Protein AF-A0A2V5RMH3-F1 (afdb_monomer_lite)

Sequence (201 aa):
MSQHNTVQKDSSSAIAAQTIPQGADPFNQTPDTHLQGAESFSRLKVWNKTGKDNLVRHKSGRYYARVFANGKDVWKSLKTSHYSVAQARLAEFLKEHRQRVSKGGGGKDSSISAKMTFGEAATSHLRDLDDNVKIKPRTRAYYRERLRALEKSWPNLCRIEIRKITSGDCKAWAGRYGRVAAPTNYNNTVALLRHVFAVAV

Foldseek 3Di:
DDDDDDDDDDDDDDDDDDDDDDDDDDDDDDDDDDDDDPPPPPVPDQWDDDPDPQWIAGPVQWIWGWDDFPNDIDIGTLPDNDPVSNVVSNVVVVVVVVVCCCPPGHDHVCPPLVQQALLNLLVVLLVVQVVPPPHDPVVSVVLVVLVVVVCVLPPPSRVDRLVPCDPVNVVVSLVVCVVPDDPVSSVVSVVSVVSSSVSSD

Structure (mmCIF, N/CA/C/O backbone):
data_AF-A0A2V5RMH3-F1
#
_entry.id   AF-A0A2V5RMH3-F1
#
loop_
_atom_site.group_PDB
_atom_site.id
_atom_site.type_symbol
_atom_site.label_atom_id
_atom_site.label_alt_id
_atom_site.label_comp_id
_atom_site.label_asym_id
_atom_site.label_entity_id
_atom_site.label_seq_id
_atom_site.pdbx_PDB_ins_code
_atom_site.Cartn_x
_atom_site.Cartn_y
_atom_site.Cartn_z
_atom_site.occupancy
_atom_site.B_iso_or_equiv
_atom_site.auth_seq_id
_atom_site.auth_comp_id
_atom_site.auth_asym_id
_atom_site.auth_atom_id
_atom_site.pdbx_PDB_model_num
ATOM 1 N N . MET A 1 1 ? -5.258 -66.542 -18.196 1.00 38.69 1 MET A N 1
ATOM 2 C CA . MET A 1 1 ? -4.425 -67.644 -17.663 1.00 38.69 1 MET A CA 1
ATOM 3 C C . MET A 1 1 ? -3.207 -66.979 -17.041 1.00 38.69 1 MET A C 1
ATOM 5 O O . MET A 1 1 ? -2.554 -66.259 -17.774 1.00 38.69 1 MET A O 1
ATOM 9 N N . SER A 1 2 ? -2.867 -66.991 -15.757 1.00 44.50 2 SER A N 1
ATOM 10 C CA . SER A 1 2 ? -3.305 -67.642 -14.511 1.00 44.50 2 SER A CA 1
ATOM 11 C C . SER A 1 2 ? -2.902 -66.656 -13.392 1.00 44.50 2 SER A C 1
ATOM 13 O O . SER A 1 2 ? -1.860 -66.024 -13.507 1.00 44.50 2 SER A O 1
ATOM 15 N N . GLN A 1 3 ? -3.757 -66.279 -12.437 1.00 47.38 3 GLN A N 1
ATOM 16 C CA . GLN A 1 3 ? -3.959 -66.953 -11.142 1.00 47.38 3 GLN A CA 1
ATOM 17 C C . GLN A 1 3 ? -2.650 -67.461 -10.513 1.00 47.38 3 GLN A C 1
ATOM 19 O O . GLN A 1 3 ? -2.120 -68.463 -10.975 1.00 47.38 3 GLN A O 1
ATOM 24 N N . HIS A 1 4 ? -2.196 -66.832 -9.424 1.00 44.34 4 HIS A N 1
ATOM 25 C CA . HIS A 1 4 ? -1.672 -67.565 -8.269 1.00 44.34 4 HIS A CA 1
ATOM 26 C C . HIS A 1 4 ? -1.916 -66.783 -6.972 1.00 44.34 4 HIS A C 1
ATOM 28 O O . HIS A 1 4 ? -1.583 -65.609 -6.837 1.00 44.34 4 HIS A O 1
ATOM 34 N N . ASN A 1 5 ? -2.552 -67.500 -6.055 1.00 38.34 5 ASN A N 1
ATOM 35 C CA . ASN A 1 5 ? -3.002 -67.175 -4.713 1.00 38.34 5 ASN A CA 1
ATOM 36 C C . ASN A 1 5 ? -2.352 -68.220 -3.784 1.00 38.34 5 ASN A C 1
ATOM 38 O O . ASN A 1 5 ? -2.355 -69.384 -4.176 1.00 38.34 5 ASN A O 1
ATOM 42 N N . THR A 1 6 ? -1.850 -67.820 -2.608 1.00 46.66 6 THR A N 1
ATOM 43 C CA . THR A 1 6 ? -1.533 -68.650 -1.411 1.00 46.66 6 THR A CA 1
ATOM 44 C C . THR A 1 6 ? -1.369 -67.653 -0.244 1.00 46.66 6 THR A C 1
ATOM 46 O O . THR A 1 6 ? -0.537 -66.761 -0.363 1.00 46.66 6 THR A O 1
ATOM 49 N N . VAL A 1 7 ? -2.192 -67.537 0.811 1.00 39.47 7 VAL A N 1
ATOM 50 C CA . VAL A 1 7 ? -2.781 -68.456 1.821 1.00 39.47 7 VAL A CA 1
ATOM 51 C C . VAL A 1 7 ? -1.832 -68.839 2.982 1.00 39.47 7 VAL A C 1
ATOM 53 O O . VAL A 1 7 ? -1.039 -69.760 2.869 1.00 39.47 7 VAL A O 1
ATOM 56 N N . GLN A 1 8 ? -2.045 -68.115 4.096 1.00 41.59 8 GLN A N 1
ATOM 57 C CA . GLN A 1 8 ? -2.224 -68.501 5.518 1.00 41.59 8 GLN A CA 1
ATOM 58 C C . GLN A 1 8 ? -1.139 -69.098 6.448 1.00 41.59 8 GLN A C 1
ATOM 60 O O . GLN A 1 8 ? -0.382 -69.992 6.089 1.00 41.59 8 GLN A O 1
ATOM 65 N N . LYS A 1 9 ? -1.344 -68.687 7.724 1.00 37.94 9 LYS A N 1
ATOM 66 C CA . LYS A 1 9 ? -1.262 -69.376 9.041 1.00 37.94 9 LYS A CA 1
ATOM 67 C C . LYS A 1 9 ? -0.113 -68.926 9.945 1.00 37.94 9 LYS A C 1
ATOM 69 O O . LYS A 1 9 ? 0.993 -68.740 9.469 1.00 37.94 9 LYS A O 1
ATOM 74 N N . ASP A 1 10 ? -0.235 -68.834 11.270 1.00 35.91 10 ASP A N 1
ATOM 75 C CA . ASP A 1 10 ? -1.326 -68.733 12.263 1.00 35.91 10 ASP A CA 1
ATOM 76 C C . ASP A 1 10 ? -0.628 -68.610 13.642 1.00 35.91 10 ASP A C 1
ATOM 78 O O . ASP A 1 10 ? 0.507 -69.063 13.787 1.00 35.91 10 ASP A O 1
ATOM 82 N N . SER A 1 11 ? -1.383 -68.178 14.663 1.00 39.44 11 SER A N 1
ATOM 83 C CA . SER A 1 11 ? -1.205 -68.449 16.115 1.00 39.44 11 SER A CA 1
ATOM 84 C C . SER A 1 11 ? -0.311 -67.511 16.943 1.00 39.44 11 SER A C 1
ATOM 86 O O . SER A 1 11 ? 0.751 -67.110 16.495 1.00 39.44 11 SER A O 1
ATOM 88 N N . SER A 1 12 ? -0.550 -67.235 18.233 1.00 33.91 12 SER A N 1
ATOM 89 C CA . SER A 1 12 ? -1.693 -67.267 19.178 1.00 33.91 12 SER A CA 1
ATOM 90 C C . SER A 1 12 ? -1.111 -66.948 20.581 1.00 33.91 12 SER A C 1
ATOM 92 O O . SER A 1 12 ? 0.090 -67.153 20.762 1.00 33.91 12 SER A O 1
ATOM 94 N N . SER A 1 13 ? -1.957 -66.532 21.547 1.00 36.38 13 SER A N 1
ATOM 95 C CA . SER A 1 13 ? -1.817 -66.429 23.043 1.00 36.38 13 SER A CA 1
ATOM 96 C C . SER A 1 13 ? -2.168 -65.005 23.545 1.00 36.38 13 SER A C 1
ATOM 98 O O . SER A 1 13 ? -1.396 -64.087 23.302 1.00 36.38 13 SER A O 1
ATOM 100 N N . ALA A 1 14 ? -3.378 -64.667 24.038 1.00 37.56 14 ALA A N 1
ATOM 101 C CA . ALA A 1 14 ? -4.052 -64.971 25.330 1.00 37.56 14 ALA A CA 1
ATOM 102 C C . ALA A 1 14 ? -3.245 -64.496 26.574 1.00 37.56 14 ALA A C 1
ATOM 104 O O . ALA A 1 14 ? -2.060 -64.788 26.651 1.00 37.56 14 ALA A O 1
ATOM 105 N N . ILE A 1 15 ? -3.784 -63.760 27.572 1.00 34.34 15 ILE A N 1
ATOM 106 C CA . ILE A 1 15 ? -4.697 -64.239 28.642 1.00 34.34 15 ILE A CA 1
ATOM 107 C C . ILE A 1 15 ? -5.282 -63.069 29.507 1.00 34.34 15 ILE A C 1
ATOM 109 O O . ILE A 1 15 ? -4.572 -62.132 29.855 1.00 34.34 15 ILE A O 1
ATOM 113 N N . ALA A 1 16 ? -6.563 -63.249 29.886 1.00 35.72 16 ALA A N 1
ATOM 114 C CA . ALA A 1 16 ? -7.369 -62.868 31.076 1.00 35.72 16 ALA A CA 1
ATOM 115 C C . ALA A 1 16 ? -7.675 -61.418 31.530 1.00 35.72 16 ALA A C 1
ATOM 117 O O . ALA A 1 16 ? -6.821 -60.637 31.935 1.00 35.72 16 ALA A O 1
ATOM 118 N N . ALA A 1 17 ? -8.991 -61.186 31.642 1.00 36.94 17 ALA A N 1
ATOM 119 C CA . ALA A 1 17 ? -9.680 -60.169 32.433 1.00 36.94 17 ALA A CA 1
ATOM 120 C C . ALA A 1 17 ? -10.187 -60.756 33.771 1.00 36.94 17 ALA A C 1
ATOM 122 O O . ALA A 1 17 ? -10.465 -61.954 33.848 1.00 36.94 17 ALA A O 1
ATOM 123 N N . GLN A 1 18 ? -10.382 -59.910 34.789 1.00 34.84 18 GLN A N 1
ATOM 124 C CA . GLN A 1 18 ? -11.089 -60.250 36.034 1.00 34.84 18 GLN A CA 1
ATOM 125 C C . GLN A 1 18 ? -11.947 -59.076 36.539 1.00 34.84 18 GLN A C 1
ATOM 127 O O . GLN A 1 18 ? -11.626 -57.909 36.330 1.00 34.84 18 GLN A O 1
ATOM 132 N N . THR A 1 19 ? -13.060 -59.437 37.181 1.00 35.25 19 THR A N 1
ATOM 133 C CA . THR A 1 19 ? -14.316 -58.693 37.371 1.00 35.25 19 THR A CA 1
ATOM 134 C C . THR A 1 19 ? -14.732 -58.740 38.858 1.00 35.25 19 THR A C 1
ATOM 136 O O . THR A 1 19 ? -14.810 -59.848 39.371 1.00 35.25 19 THR A O 1
ATOM 139 N N . ILE A 1 20 ? -15.019 -57.563 39.473 1.00 38.12 20 ILE A N 1
ATOM 140 C CA . ILE A 1 20 ? -16.122 -57.171 40.428 1.00 38.12 20 ILE A CA 1
ATOM 141 C C . ILE A 1 20 ? -16.243 -57.945 41.787 1.00 38.12 20 ILE A C 1
ATOM 143 O O . ILE A 1 20 ? -16.100 -59.163 41.768 1.00 38.12 20 ILE A O 1
ATOM 147 N N . PRO A 1 21 ? -16.539 -57.313 42.972 1.00 40.97 21 PRO A N 1
ATOM 148 C CA . PRO A 1 21 ? -17.869 -56.738 43.259 1.00 40.97 21 PRO A CA 1
ATOM 149 C C . PRO A 1 21 ? -18.065 -55.521 44.189 1.00 40.97 21 PRO A C 1
ATOM 151 O O . PRO A 1 21 ? -17.193 -55.094 44.936 1.00 40.97 21 PRO A O 1
ATOM 154 N N . GLN A 1 22 ? -19.294 -54.990 44.070 1.00 36.88 22 GLN A N 1
ATOM 155 C CA . GLN A 1 22 ? -19.979 -53.964 44.869 1.00 36.88 22 GLN A CA 1
ATOM 156 C C . GLN A 1 22 ? -20.380 -54.454 46.277 1.00 36.88 22 GLN A C 1
ATOM 158 O O . GLN A 1 22 ? -20.643 -55.639 46.467 1.00 36.88 22 GLN A O 1
ATOM 163 N N . GLY A 1 23 ? -20.554 -53.514 47.215 1.00 32.00 23 GLY A N 1
ATOM 164 C CA . GLY A 1 23 ? -21.213 -53.691 48.515 1.00 32.00 23 GLY A CA 1
ATOM 165 C C . GLY A 1 23 ? -21.740 -52.346 49.045 1.00 32.00 23 GLY A C 1
ATOM 166 O O . GLY A 1 23 ? -21.111 -51.318 48.813 1.00 32.00 23 GLY A O 1
ATOM 167 N N . ALA A 1 24 ? -22.921 -52.373 49.665 1.00 29.12 24 ALA A N 1
ATOM 168 C CA . ALA A 1 24 ? -23.883 -51.279 49.843 1.00 29.12 24 ALA A CA 1
ATOM 169 C C . ALA A 1 24 ? -23.794 -50.468 51.169 1.00 29.12 24 ALA A C 1
ATOM 171 O O . ALA A 1 24 ? -23.065 -50.843 52.082 1.00 29.12 24 ALA A O 1
ATOM 172 N N . ASP A 1 25 ? -24.588 -49.380 51.197 1.00 34.03 25 ASP A N 1
ATOM 173 C CA . ASP A 1 25 ? -25.061 -48.420 52.241 1.00 34.03 25 ASP A CA 1
ATOM 174 C C . ASP A 1 25 ? -25.324 -48.990 53.675 1.00 34.03 25 ASP A C 1
ATOM 176 O O . ASP A 1 25 ? -25.375 -50.217 53.770 1.00 34.03 25 ASP A O 1
ATOM 180 N N . PRO A 1 26 ? -25.598 -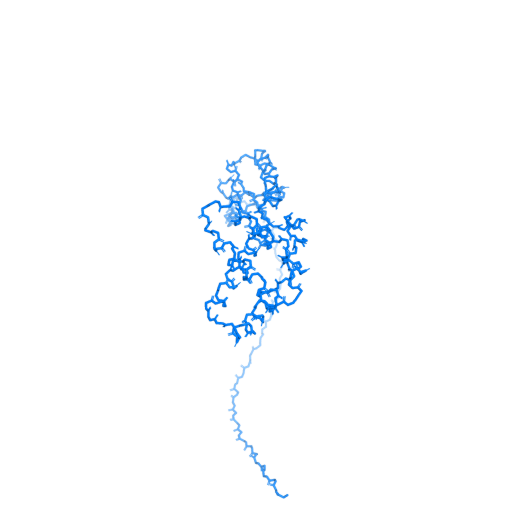48.223 54.788 1.00 41.66 26 PRO A N 1
ATOM 181 C CA . PRO A 1 26 ? -26.323 -46.928 54.862 1.00 41.66 26 PRO A CA 1
ATOM 182 C C . PRO A 1 26 ? -26.007 -45.945 56.042 1.00 41.66 26 PRO A C 1
ATOM 184 O O . PRO A 1 26 ? -25.230 -46.220 56.947 1.00 41.66 26 PRO A O 1
ATOM 187 N N . PHE A 1 27 ? -26.655 -44.768 56.007 1.00 35.09 27 PHE A N 1
ATOM 188 C CA . PHE A 1 27 ? -27.035 -43.862 57.117 1.00 35.09 27 PHE A CA 1
ATOM 189 C C . PHE A 1 27 ? -26.399 -44.060 58.517 1.00 35.09 27 PHE A C 1
ATOM 191 O O . PHE A 1 27 ? -26.755 -44.991 59.236 1.00 35.09 27 PHE A O 1
ATOM 198 N N . ASN A 1 28 ? -25.668 -43.049 59.010 1.00 32.06 28 ASN A N 1
ATOM 199 C CA . ASN A 1 28 ? -25.798 -42.652 60.416 1.00 32.06 28 ASN A CA 1
ATOM 200 C C . ASN A 1 28 ? -25.684 -41.129 60.601 1.00 32.06 28 ASN A C 1
ATOM 202 O O . ASN A 1 28 ? -24.968 -40.433 59.885 1.00 32.06 28 ASN A O 1
ATOM 206 N N . GLN A 1 29 ? -26.487 -40.653 61.540 1.00 31.45 29 GLN A N 1
ATOM 207 C CA . GLN A 1 29 ? -26.908 -39.288 61.816 1.00 31.45 29 GLN A CA 1
ATOM 208 C C . GLN A 1 29 ? -25.796 -38.425 62.447 1.00 31.45 29 GLN A C 1
ATOM 210 O O . GLN A 1 29 ? -24.996 -38.906 63.242 1.00 31.45 29 GLN A O 1
ATOM 215 N N . THR A 1 30 ? -25.796 -37.122 62.147 1.00 38.12 30 THR A N 1
ATOM 216 C CA . THR A 1 30 ? -25.302 -36.059 63.054 1.00 38.12 30 THR A CA 1
ATOM 217 C C . THR A 1 30 ? -26.306 -35.876 64.202 1.00 38.12 30 THR A C 1
ATOM 219 O O . THR A 1 30 ? -27.500 -36.040 63.931 1.00 38.12 30 THR A O 1
ATOM 222 N N . PRO A 1 31 ? -25.907 -35.522 65.443 1.00 46.66 31 PRO A N 1
ATOM 223 C CA . PRO A 1 31 ? -25.370 -34.191 65.803 1.00 46.66 31 PRO A CA 1
ATOM 224 C C . PRO A 1 31 ? -24.207 -34.315 66.831 1.00 46.66 31 PRO A C 1
ATOM 226 O O . PRO A 1 31 ? -23.889 -35.415 67.253 1.00 46.66 31 PRO A O 1
ATOM 229 N N . ASP A 1 32 ? -23.392 -33.346 67.241 1.00 31.44 32 ASP A N 1
ATOM 230 C CA . ASP A 1 32 ? -23.548 -31.928 67.533 1.00 31.44 32 ASP A CA 1
ATOM 231 C C . ASP A 1 32 ? -22.146 -31.273 67.577 1.00 31.44 32 ASP A C 1
ATOM 233 O O . ASP A 1 32 ? -21.177 -31.859 68.053 1.00 31.44 32 ASP A O 1
ATOM 237 N N . THR A 1 33 ? -22.068 -30.041 67.078 1.00 41.09 3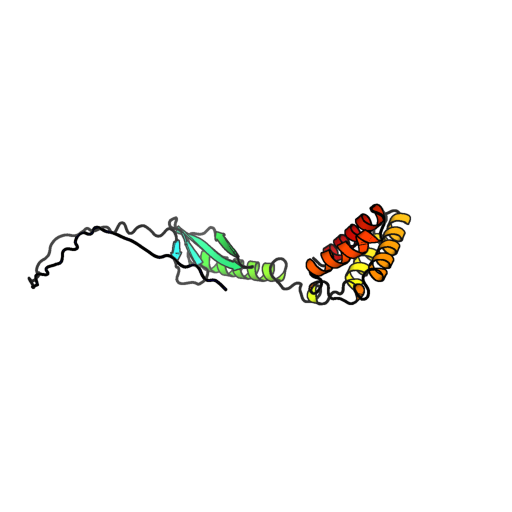3 THR A N 1
ATOM 238 C CA . THR A 1 33 ? -21.375 -28.875 67.659 1.00 41.09 33 THR A CA 1
ATOM 239 C C . THR A 1 33 ? -20.084 -29.083 68.484 1.00 41.09 33 THR A C 1
ATOM 241 O O . THR A 1 33 ? -20.162 -29.432 69.654 1.00 41.09 33 THR A O 1
ATOM 244 N N . HIS A 1 34 ? -18.916 -28.669 67.955 1.00 30.92 34 HIS A N 1
ATOM 245 C CA . HIS A 1 34 ? -18.131 -27.532 68.491 1.00 30.92 34 HIS A CA 1
ATOM 246 C C . HIS A 1 34 ? -16.843 -27.217 67.684 1.00 30.92 34 HIS A C 1
ATOM 248 O O . HIS A 1 34 ? -16.044 -28.096 67.384 1.00 30.92 34 HIS A O 1
ATOM 254 N N . LEU A 1 35 ? -16.636 -25.907 67.460 1.00 36.88 35 LEU A N 1
ATOM 255 C CA . LEU A 1 35 ? -15.382 -25.180 67.165 1.00 36.88 35 LEU A CA 1
ATOM 256 C C . LEU A 1 35 ? -14.860 -25.103 65.709 1.00 36.88 35 LEU A C 1
ATOM 258 O O . LEU A 1 35 ? -14.058 -25.896 65.237 1.00 36.88 35 LEU A O 1
ATOM 262 N N . GLN A 1 36 ? -15.317 -24.033 65.042 1.00 35.91 36 GLN A N 1
ATOM 263 C CA . GLN A 1 36 ? -14.527 -22.969 64.389 1.00 35.91 36 GLN A CA 1
ATOM 264 C C . GLN A 1 36 ? -13.174 -23.309 63.738 1.00 35.91 36 GLN A C 1
ATOM 266 O O . GLN A 1 36 ? -12.222 -23.701 64.403 1.00 35.91 36 GLN A O 1
ATOM 271 N N . GLY A 1 37 ? -13.044 -22.898 62.468 1.00 36.88 37 GLY A N 1
ATOM 272 C CA . GLY A 1 37 ? -11.760 -22.418 61.945 1.00 36.88 37 GLY A CA 1
ATOM 273 C C . GLY A 1 37 ? -11.230 -23.071 60.673 1.00 36.88 37 GLY A C 1
ATOM 274 O O . GLY A 1 37 ? -10.019 -23.165 60.518 1.00 36.88 37 GLY A O 1
ATOM 275 N N . ALA A 1 38 ? -12.075 -23.498 59.730 1.00 35.81 38 ALA A N 1
ATOM 276 C CA . ALA A 1 38 ? -11.588 -23.780 58.380 1.00 35.81 38 ALA A CA 1
ATOM 277 C C . ALA A 1 38 ? -11.428 -22.456 57.617 1.00 35.81 38 ALA A C 1
ATOM 279 O O . ALA A 1 38 ? -12.309 -22.048 56.858 1.00 35.81 38 ALA A O 1
ATOM 280 N N . GLU A 1 39 ? -10.306 -21.762 57.833 1.00 41.22 39 GLU A N 1
ATOM 281 C CA . GLU A 1 39 ? -9.856 -20.744 56.890 1.00 41.22 39 GLU A CA 1
ATOM 282 C C . GLU A 1 39 ? -9.689 -21.412 55.527 1.00 41.22 39 GLU A C 1
ATOM 284 O O . GLU A 1 39 ? -8.730 -22.137 55.253 1.00 41.22 39 GLU A O 1
ATOM 289 N N . SER A 1 40 ? -10.666 -21.189 54.651 1.00 45.06 40 SER A N 1
ATOM 290 C CA . SER A 1 40 ? -10.545 -21.539 53.253 1.00 45.06 40 SER A CA 1
ATOM 291 C C . SER A 1 40 ? -9.435 -20.673 52.662 1.00 45.06 40 SER A C 1
ATOM 293 O O . SER A 1 40 ? -9.693 -19.579 52.150 1.00 45.06 40 SER A O 1
ATOM 295 N N . PHE A 1 41 ? -8.205 -21.185 52.643 1.00 48.50 41 PHE A N 1
ATOM 296 C CA . PHE A 1 41 ? -7.190 -20.781 51.671 1.00 48.50 41 PHE A CA 1
ATOM 297 C C . PHE A 1 41 ? -7.635 -21.269 50.287 1.00 48.50 41 PHE A C 1
ATOM 299 O O . PHE A 1 41 ? -6.995 -22.075 49.611 1.00 48.50 41 PHE A O 1
ATOM 306 N N . SER A 1 42 ? -8.802 -20.780 49.867 1.00 52.38 42 SER A N 1
ATOM 307 C CA . SER A 1 42 ? -9.245 -20.794 48.493 1.00 52.38 42 SER A CA 1
ATOM 308 C C . SER A 1 42 ? -8.091 -20.212 47.696 1.00 52.38 42 SER A C 1
ATOM 310 O O . SER A 1 42 ? -7.635 -19.105 47.974 1.00 52.38 42 SER A O 1
ATOM 312 N N . ARG A 1 43 ? -7.546 -21.006 46.768 1.00 50.50 43 ARG A N 1
ATOM 313 C CA . ARG A 1 43 ? -6.535 -20.569 45.801 1.00 50.50 43 ARG A CA 1
ATOM 314 C C . ARG A 1 43 ? -6.982 -19.222 45.249 1.00 50.50 43 ARG A C 1
ATOM 316 O O . ARG A 1 43 ? -7.873 -19.187 44.402 1.00 50.50 43 ARG A O 1
ATOM 323 N N . LEU A 1 44 ? -6.433 -18.132 45.792 1.00 55.38 44 LEU A N 1
ATOM 324 C CA . LEU A 1 44 ? -6.958 -16.796 45.556 1.00 55.38 44 LEU A CA 1
ATOM 325 C C . LEU A 1 44 ? -6.845 -16.544 44.063 1.00 55.38 44 LEU A C 1
ATOM 327 O O . LEU A 1 44 ? -5.744 -16.391 43.524 1.00 55.38 44 LEU A O 1
ATOM 331 N N . LYS A 1 45 ? -7.989 -16.570 43.375 1.00 68.56 45 LYS A N 1
ATOM 332 C CA . LYS A 1 45 ? -8.036 -16.342 41.941 1.00 68.56 45 LYS A CA 1
ATOM 333 C C . LYS A 1 45 ? -7.421 -14.969 41.712 1.00 68.56 45 LYS A C 1
ATOM 335 O O . LYS A 1 45 ? -7.900 -13.968 42.236 1.00 68.56 45 LYS A O 1
ATOM 340 N N . VAL A 1 46 ? -6.324 -14.937 40.954 1.00 84.00 46 VAL A N 1
ATOM 341 C CA . VAL A 1 46 ? -5.511 -13.725 40.742 1.00 84.00 46 VAL A CA 1
ATOM 342 C C . VAL A 1 46 ? -6.366 -12.556 40.230 1.00 84.00 46 VAL A C 1
ATOM 344 O O . VAL A 1 46 ? -6.070 -11.395 40.520 1.00 84.00 46 VAL A O 1
ATOM 347 N N . TRP A 1 47 ? -7.460 -12.877 39.533 1.00 87.06 47 TRP A N 1
ATOM 348 C CA . TRP A 1 47 ? -8.426 -11.943 38.974 1.00 87.06 47 TRP A CA 1
ATOM 349 C C . TRP A 1 47 ? -9.835 -12.211 39.505 1.00 87.06 47 TRP A C 1
ATOM 351 O O . TRP A 1 47 ? -10.422 -13.265 39.248 1.00 87.06 47 TRP A O 1
ATOM 361 N N . ASN A 1 48 ? -10.395 -11.214 40.182 1.00 87.19 48 ASN A N 1
ATOM 362 C CA . ASN A 1 48 ? -11.775 -11.195 40.640 1.00 87.19 48 ASN A CA 1
ATOM 363 C C . ASN A 1 48 ? -12.636 -10.405 39.652 1.00 87.19 48 ASN A C 1
ATOM 365 O O . ASN A 1 48 ? -12.268 -9.305 39.222 1.00 87.19 48 ASN A O 1
ATOM 369 N N . LYS A 1 49 ? -13.786 -10.977 39.285 1.00 85.88 49 LYS A N 1
ATOM 370 C CA . LYS A 1 49 ? -14.801 -10.272 38.498 1.00 85.88 49 LYS A CA 1
ATOM 371 C C . LYS A 1 49 ? -15.427 -9.180 39.363 1.00 85.88 49 LYS A C 1
ATOM 373 O O . LYS A 1 49 ? -15.529 -9.333 40.577 1.00 85.88 49 LYS A O 1
ATOM 378 N N . THR A 1 50 ? -15.829 -8.085 38.735 1.00 86.56 50 THR A N 1
ATOM 379 C CA . THR A 1 50 ? -16.599 -7.028 39.399 1.00 86.56 50 THR A CA 1
ATOM 380 C C . THR A 1 50 ? -18.021 -7.019 38.844 1.00 86.56 50 THR A C 1
ATOM 382 O O . THR A 1 50 ? -18.273 -7.637 37.812 1.00 86.56 50 THR A O 1
ATOM 385 N N . GLY A 1 51 ? -18.946 -6.316 39.504 1.00 84.81 51 GLY A N 1
ATOM 386 C CA . GLY A 1 51 ? -20.319 -6.147 39.008 1.00 84.81 51 GLY A CA 1
ATOM 387 C C . GLY A 1 51 ? -20.437 -5.265 37.757 1.00 84.81 51 GLY A C 1
ATOM 388 O O . GLY A 1 51 ? -21.541 -5.066 37.266 1.00 84.81 51 GLY A O 1
ATOM 389 N N . LYS A 1 52 ? -19.323 -4.716 37.250 1.00 84.50 52 LYS A N 1
ATOM 390 C CA . LYS A 1 52 ? -19.288 -3.876 36.053 1.00 84.50 52 LYS A CA 1
ATOM 391 C C . LYS A 1 52 ? -18.528 -4.569 34.928 1.00 84.50 52 LYS A C 1
ATOM 393 O O . LYS A 1 52 ? -17.410 -5.052 35.119 1.00 84.50 52 LYS A O 1
ATOM 398 N N . ASP A 1 53 ? -19.113 -4.554 33.737 1.00 84.75 53 ASP A N 1
ATOM 399 C CA . ASP A 1 53 ? -18.486 -5.114 32.544 1.00 84.75 53 ASP A CA 1
ATOM 400 C C . ASP A 1 53 ? -17.157 -4.434 32.230 1.00 84.75 53 ASP A C 1
ATOM 402 O O . ASP A 1 53 ? -16.968 -3.236 32.461 1.00 84.75 53 ASP A O 1
ATOM 406 N N . ASN A 1 54 ? -16.228 -5.209 31.667 1.00 88.31 54 ASN A N 1
ATOM 407 C CA . ASN A 1 54 ? -14.886 -4.757 31.299 1.00 88.31 54 ASN A CA 1
ATOM 408 C C . ASN A 1 54 ? -14.035 -4.265 32.483 1.00 88.31 54 ASN A C 1
ATOM 410 O O . ASN A 1 54 ? -12.975 -3.687 32.256 1.00 88.31 54 ASN A O 1
ATOM 414 N N . LEU A 1 55 ? -14.453 -4.514 33.731 1.00 91.81 55 LEU A N 1
ATOM 415 C CA . LEU A 1 55 ? -13.730 -4.144 34.945 1.00 91.81 55 LEU A CA 1
ATOM 416 C C . LEU A 1 55 ? -13.366 -5.385 35.765 1.00 91.81 55 LEU A C 1
ATOM 418 O O . LEU A 1 55 ? -14.226 -6.158 36.194 1.00 91.81 55 LEU A O 1
ATOM 422 N N . VAL A 1 56 ? -12.072 -5.561 36.018 1.00 91.31 56 VAL A N 1
ATOM 423 C CA . VAL A 1 56 ? -11.542 -6.682 36.804 1.00 91.31 56 VAL A CA 1
ATOM 424 C C . VAL A 1 56 ? -10.653 -6.175 37.932 1.00 91.31 56 VAL A C 1
ATOM 426 O O . VAL A 1 56 ? -9.957 -5.164 37.796 1.00 91.31 56 VAL A O 1
ATOM 429 N N . ARG A 1 57 ? -10.670 -6.880 39.066 1.00 91.31 57 ARG A N 1
ATOM 430 C CA . ARG A 1 57 ? -9.855 -6.553 40.240 1.00 91.31 57 ARG A CA 1
ATOM 431 C C . ARG A 1 57 ? -8.749 -7.585 40.404 1.00 91.31 57 ARG A C 1
ATOM 433 O O . ARG A 1 57 ? -9.015 -8.779 40.502 1.00 91.31 57 ARG A O 1
ATOM 440 N N . HIS A 1 58 ? -7.508 -7.122 40.451 1.00 91.88 58 HIS A N 1
ATOM 441 C CA . HIS A 1 58 ? -6.366 -7.982 40.743 1.00 91.88 58 HIS A CA 1
ATOM 442 C C . HIS A 1 58 ? -6.308 -8.329 42.240 1.00 91.88 58 HIS A C 1
ATOM 444 O O . HIS A 1 58 ? -6.799 -7.558 43.068 1.00 91.88 58 HIS A O 1
ATOM 450 N N . LYS A 1 59 ? -5.636 -9.428 42.613 1.00 89.19 59 LYS A N 1
ATOM 451 C CA . LYS A 1 59 ? -5.394 -9.795 44.025 1.00 89.19 59 LYS A CA 1
ATOM 452 C C . LYS A 1 59 ? -4.721 -8.687 44.848 1.00 89.19 59 LYS A C 1
ATOM 454 O O . LYS A 1 59 ? -4.987 -8.567 46.033 1.00 89.19 59 LYS A O 1
ATOM 459 N N . SER A 1 60 ? -3.922 -7.824 44.210 1.00 85.00 60 SER A N 1
ATOM 460 C CA . SER A 1 60 ? -3.294 -6.654 44.855 1.00 85.00 60 SER A CA 1
ATOM 461 C C . SER A 1 60 ? -4.254 -5.488 45.125 1.00 85.00 60 SER A C 1
ATOM 463 O O . SER A 1 60 ? -3.832 -4.419 45.550 1.00 85.00 60 SER A O 1
ATOM 465 N N . GLY A 1 61 ? -5.538 -5.644 44.804 1.00 85.38 61 GLY A N 1
ATOM 466 C CA . GLY A 1 61 ? -6.578 -4.648 45.034 1.00 85.38 61 GLY A CA 1
ATOM 467 C C . GLY A 1 61 ? -6.707 -3.560 43.971 1.00 85.38 61 GLY A C 1
ATOM 468 O O . GLY A 1 61 ? -7.627 -2.750 44.053 1.00 85.38 61 GLY A O 1
ATOM 469 N N . ARG A 1 62 ? -5.841 -3.554 42.950 1.00 91.50 62 ARG A N 1
ATOM 470 C CA . ARG A 1 62 ? -5.894 -2.597 41.832 1.00 91.50 62 ARG A CA 1
ATOM 471 C C . ARG A 1 62 ? -6.900 -3.026 40.765 1.00 91.50 62 ARG A C 1
ATOM 473 O O . ARG A 1 62 ? -6.983 -4.208 40.421 1.00 91.50 62 ARG A O 1
ATOM 480 N N . TYR A 1 63 ? -7.599 -2.049 40.196 1.00 92.94 63 TYR A N 1
ATOM 481 C CA . TYR A 1 63 ? -8.536 -2.261 39.095 1.00 92.94 63 TYR A CA 1
ATOM 482 C C . TYR A 1 63 ? -7.870 -2.178 37.719 1.00 92.94 63 TYR A C 1
ATOM 484 O O . TYR A 1 63 ? -6.966 -1.367 37.480 1.00 92.94 63 TYR A O 1
ATOM 492 N N . TYR A 1 64 ? -8.362 -3.009 36.805 1.00 91.94 64 TYR A N 1
ATOM 493 C CA . TYR A 1 64 ? -7.953 -3.082 35.410 1.00 91.94 64 TYR A CA 1
ATOM 494 C C . TYR A 1 64 ? -9.183 -3.062 34.513 1.00 91.94 64 TYR A C 1
ATOM 496 O O . TYR A 1 64 ? -10.215 -3.648 34.843 1.00 91.94 64 TYR A O 1
ATOM 504 N N . ALA A 1 65 ? -9.042 -2.412 33.366 1.00 91.31 65 ALA A N 1
ATOM 505 C CA . ALA A 1 65 ? -9.990 -2.522 32.282 1.00 91.31 65 ALA A CA 1
ATOM 506 C C . ALA A 1 65 ? -9.567 -3.652 31.337 1.00 91.31 65 ALA A C 1
ATOM 508 O O . ALA A 1 65 ? -8.394 -3.730 30.961 1.00 91.31 65 ALA A O 1
ATOM 509 N N . ARG A 1 66 ? -10.518 -4.505 30.954 1.00 91.12 66 ARG A N 1
ATOM 510 C CA . ARG A 1 66 ? -10.341 -5.576 29.967 1.00 91.12 66 ARG A CA 1
ATOM 511 C C . ARG A 1 66 ? -11.280 -5.313 28.802 1.00 91.12 66 ARG A C 1
ATOM 513 O O . ARG A 1 66 ? -12.483 -5.262 29.013 1.00 91.12 66 ARG A O 1
ATOM 520 N N . VAL A 1 67 ? -10.744 -5.154 27.598 1.00 88.62 67 VAL A N 1
ATOM 521 C CA . VAL A 1 67 ? -11.536 -4.881 26.389 1.00 88.62 67 VAL A CA 1
ATOM 522 C C . VAL A 1 67 ? -11.002 -5.742 25.261 1.00 88.62 67 VAL A C 1
ATOM 524 O O . VAL A 1 67 ? -9.794 -5.934 25.151 1.00 88.62 67 VAL A O 1
ATOM 527 N N . PHE A 1 68 ? -11.894 -6.243 24.416 1.00 83.19 68 PHE A N 1
ATOM 528 C CA . PHE A 1 68 ? -11.513 -6.969 23.214 1.00 83.19 68 PHE A CA 1
ATOM 529 C C . PHE A 1 68 ? -11.494 -6.017 22.016 1.00 83.19 68 PHE A C 1
ATOM 531 O O . PHE A 1 68 ? -12.484 -5.331 21.754 1.00 83.19 68 PHE A O 1
ATOM 538 N N . ALA A 1 69 ? -10.372 -5.954 21.301 1.00 73.62 69 ALA A N 1
ATOM 539 C CA . ALA A 1 69 ? -10.187 -5.064 20.158 1.00 73.62 69 ALA A CA 1
ATOM 540 C C . ALA A 1 69 ? -9.263 -5.700 19.113 1.00 73.62 69 ALA A C 1
ATOM 542 O O . ALA A 1 69 ? -8.208 -6.227 19.456 1.00 73.62 69 ALA A O 1
ATOM 543 N N . ASN A 1 70 ? -9.631 -5.642 17.829 1.00 64.31 70 ASN A N 1
ATOM 544 C CA . ASN A 1 70 ? -8.824 -6.164 16.710 1.00 64.31 70 ASN A CA 1
ATOM 545 C C . ASN A 1 70 ? -8.370 -7.622 16.879 1.00 64.31 70 ASN A C 1
ATOM 547 O O . ASN A 1 70 ? -7.227 -7.964 16.578 1.00 64.31 70 ASN A O 1
ATOM 551 N N . GLY A 1 71 ? -9.249 -8.479 17.406 1.00 75.81 71 GLY A N 1
ATOM 552 C CA . GLY A 1 71 ? -8.932 -9.888 17.646 1.00 75.81 71 GLY A CA 1
ATOM 553 C C . GLY A 1 71 ? -7.981 -10.131 18.824 1.00 75.81 71 GLY A C 1
ATOM 554 O O . GLY A 1 71 ? -7.514 -11.254 18.995 1.00 75.81 71 GLY A O 1
ATOM 555 N N . LYS A 1 72 ? -7.663 -9.101 19.621 1.00 81.25 72 LYS A N 1
ATOM 556 C CA . LYS A 1 72 ? -6.735 -9.174 20.755 1.00 81.25 72 LYS A CA 1
ATOM 557 C C . LYS A 1 72 ? -7.378 -8.646 22.039 1.00 81.25 72 LYS A C 1
ATOM 559 O O . LYS A 1 72 ? -8.119 -7.664 22.034 1.00 81.25 72 LYS A O 1
ATOM 564 N N . ASP A 1 73 ? -7.046 -9.291 23.153 1.00 86.25 73 ASP A N 1
ATOM 565 C CA . ASP A 1 73 ? -7.410 -8.834 24.495 1.00 86.25 73 ASP A CA 1
ATOM 566 C C . ASP A 1 73 ? -6.484 -7.680 24.917 1.00 86.25 73 ASP A C 1
ATOM 568 O O . ASP A 1 73 ? -5.276 -7.859 25.082 1.00 86.25 73 ASP A O 1
ATOM 572 N N . VAL A 1 74 ? -7.052 -6.493 25.129 1.00 83.88 74 VAL A N 1
ATOM 573 C CA . VAL A 1 74 ? -6.342 -5.305 25.617 1.00 83.88 74 VAL A CA 1
ATOM 574 C C . VAL A 1 74 ? -6.639 -5.111 27.102 1.00 83.88 74 VAL A C 1
ATOM 576 O O . VAL A 1 74 ? -7.787 -4.928 27.514 1.00 83.88 74 VAL A O 1
ATOM 579 N N . TRP A 1 75 ? -5.580 -5.120 27.912 1.00 90.25 75 TRP A N 1
ATOM 580 C CA . TRP A 1 75 ? -5.642 -4.924 29.359 1.00 90.25 75 TRP A CA 1
ATOM 581 C C . TRP A 1 75 ? -4.976 -3.597 29.731 1.00 90.25 75 TRP A C 1
ATOM 583 O O . TRP A 1 75 ? -3.821 -3.362 29.379 1.00 90.25 75 TRP A O 1
ATOM 593 N N . LYS A 1 76 ? -5.673 -2.727 30.473 1.00 90.06 76 LYS A N 1
ATOM 594 C CA . LYS A 1 76 ? -5.118 -1.448 30.959 1.00 90.06 76 LYS A CA 1
ATOM 595 C C . LYS A 1 76 ? -5.314 -1.315 32.463 1.00 90.06 76 LYS A C 1
ATOM 597 O O . LYS A 1 76 ? -6.428 -1.433 32.965 1.00 90.06 76 LYS A O 1
ATOM 602 N N . SER A 1 77 ? -4.238 -1.035 33.198 1.00 90.81 77 SER A N 1
ATOM 603 C CA . SER A 1 77 ? -4.344 -0.713 34.625 1.00 90.81 77 SER A CA 1
ATOM 604 C C . SER A 1 77 ? -5.012 0.647 34.806 1.00 90.81 77 SER A C 1
ATOM 606 O O . SER A 1 77 ? -4.541 1.645 34.262 1.00 90.81 77 SER A O 1
ATOM 608 N N . LEU A 1 78 ? -6.056 0.709 35.634 1.00 90.50 78 LEU A N 1
ATOM 609 C CA . LEU A 1 78 ? -6.727 1.963 35.986 1.00 90.50 78 LEU A CA 1
ATOM 610 C C . LEU A 1 78 ? -6.017 2.701 37.130 1.00 90.50 78 LEU A C 1
ATOM 612 O O . LEU A 1 78 ? -6.476 3.761 37.546 1.00 90.50 78 LEU A O 1
ATOM 616 N N . LYS A 1 79 ? -4.903 2.153 37.647 1.00 88.50 79 LYS A N 1
ATOM 617 C CA . LYS A 1 79 ? -4.053 2.743 38.701 1.00 88.50 79 LYS A CA 1
ATOM 618 C C . LYS A 1 79 ? -4.840 3.245 39.925 1.00 88.50 79 LYS A C 1
ATOM 620 O O . LYS A 1 79 ? -4.542 4.308 40.459 1.00 88.50 79 LYS A O 1
ATOM 625 N N . THR A 1 80 ? -5.867 2.511 40.341 1.00 90.19 80 THR A N 1
ATOM 626 C CA . THR A 1 80 ? -6.678 2.844 41.520 1.00 90.19 80 THR A CA 1
ATOM 627 C C . THR A 1 80 ? -7.156 1.577 42.222 1.00 90.19 80 THR A C 1
ATOM 629 O O . THR A 1 80 ? -7.337 0.540 41.575 1.00 90.19 80 THR A O 1
ATOM 632 N N . SER A 1 81 ? -7.327 1.669 43.538 1.00 87.38 81 SER A N 1
ATOM 633 C CA . SER A 1 81 ? -7.918 0.659 44.424 1.00 87.38 81 SER A CA 1
ATOM 634 C C . SER A 1 81 ? -9.361 0.991 44.827 1.00 87.38 81 SER A C 1
ATOM 636 O O . SER A 1 81 ? -10.043 0.135 45.389 1.00 87.38 81 SER A O 1
ATOM 638 N N . HIS A 1 82 ? -9.851 2.198 44.516 1.00 90.06 82 HIS A N 1
ATOM 639 C CA . HIS A 1 82 ? -11.210 2.639 44.838 1.00 90.06 82 HIS A CA 1
ATOM 640 C C . HIS A 1 82 ? -12.168 2.374 43.674 1.00 90.06 82 HIS A C 1
ATOM 642 O O . HIS A 1 82 ? -11.912 2.786 42.541 1.00 90.06 82 HIS A O 1
ATOM 648 N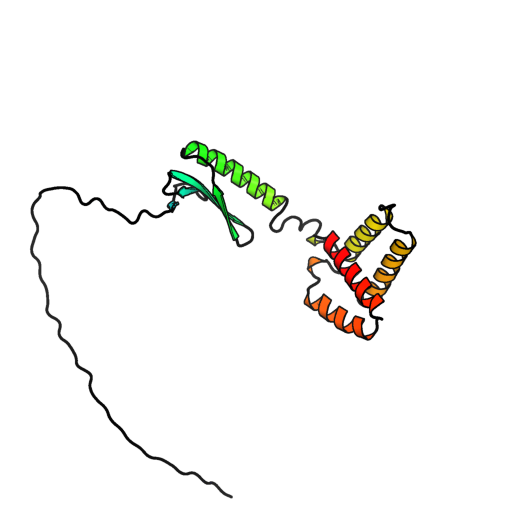 N . TYR A 1 83 ? -13.295 1.719 43.967 1.00 87.06 83 TYR A N 1
ATOM 649 C CA . TYR A 1 83 ? -14.265 1.276 42.961 1.00 87.06 83 TYR A CA 1
ATOM 650 C C . TYR A 1 83 ? -14.882 2.437 42.165 1.00 87.06 83 TYR A C 1
ATOM 652 O O . TYR A 1 83 ? -14.874 2.409 40.937 1.00 87.06 83 TYR A O 1
ATOM 660 N N . SER A 1 84 ? -15.335 3.497 42.846 1.00 88.38 84 SER A N 1
ATOM 661 C CA . SER A 1 84 ? -15.955 4.663 42.191 1.00 88.38 84 SER A CA 1
ATOM 662 C C . SER A 1 84 ? -14.993 5.357 41.212 1.00 88.38 84 SER A C 1
ATOM 664 O O . SER A 1 84 ? -15.328 5.621 40.055 1.00 88.38 84 SER A O 1
ATOM 666 N N . VAL A 1 85 ? -13.730 5.526 41.624 1.00 89.06 85 VAL A N 1
ATOM 667 C CA . VAL A 1 85 ? -12.667 6.088 40.774 1.00 89.06 85 VAL A CA 1
ATOM 668 C C . VAL A 1 85 ? -12.359 5.167 39.590 1.00 89.06 85 VAL A C 1
ATOM 670 O O . VAL A 1 85 ? -12.141 5.641 38.474 1.00 89.06 85 VAL A O 1
ATOM 673 N N . ALA A 1 86 ? -12.359 3.847 39.800 1.00 89.44 86 ALA A N 1
ATOM 674 C CA . ALA A 1 86 ? -12.157 2.877 38.728 1.00 89.44 86 ALA A CA 1
ATOM 675 C C . ALA A 1 86 ? -13.278 2.950 37.684 1.00 89.44 86 ALA A C 1
ATOM 677 O O . ALA A 1 86 ? -13.007 2.907 36.488 1.00 89.44 86 ALA A O 1
ATOM 678 N N . GLN A 1 87 ? -14.524 3.127 38.120 1.00 88.88 87 GLN A N 1
ATOM 679 C CA . GLN A 1 87 ? -15.675 3.288 37.240 1.00 88.88 87 GLN A CA 1
ATOM 680 C C . GLN A 1 87 ? -15.577 4.547 36.366 1.00 88.88 87 GLN A C 1
ATOM 682 O O . GLN A 1 87 ? -15.868 4.459 35.170 1.00 88.88 87 GLN A O 1
ATOM 687 N N . ALA A 1 88 ? -15.150 5.680 36.927 1.00 89.88 88 ALA A N 1
ATOM 688 C CA . ALA A 1 88 ? -14.935 6.908 36.162 1.00 89.88 88 ALA A CA 1
ATOM 689 C C . ALA A 1 88 ? -13.802 6.742 35.132 1.00 89.88 88 ALA A C 1
ATOM 691 O O . ALA A 1 88 ? -13.995 6.997 33.942 1.00 89.88 88 ALA A O 1
ATOM 692 N N . ARG A 1 89 ? -12.649 6.206 35.560 1.00 87.31 89 ARG A N 1
ATOM 693 C CA . ARG A 1 89 ? -11.496 5.952 34.675 1.00 87.31 89 ARG A CA 1
ATOM 694 C C . ARG A 1 89 ? -11.786 4.912 33.596 1.00 87.31 89 ARG A C 1
ATOM 696 O O . ARG A 1 89 ? -11.240 4.996 32.502 1.00 87.31 89 ARG A O 1
ATOM 703 N N . LEU A 1 90 ? -12.648 3.935 33.879 1.00 89.56 90 LEU A N 1
ATOM 704 C CA . LEU A 1 90 ? -13.114 2.978 32.880 1.00 89.56 90 LEU A CA 1
ATOM 705 C C . LEU A 1 90 ? -13.945 3.670 31.798 1.00 89.56 90 LEU A C 1
ATOM 707 O O . LEU A 1 90 ? -13.756 3.373 30.625 1.00 89.56 90 LEU A O 1
ATOM 711 N N . ALA A 1 91 ? -14.846 4.587 32.164 1.00 87.62 91 ALA A N 1
ATOM 712 C CA . ALA A 1 91 ? -15.650 5.320 31.187 1.00 87.62 91 ALA A CA 1
ATOM 713 C C . ALA A 1 91 ? -14.768 6.180 30.267 1.00 87.62 91 ALA A C 1
ATOM 715 O O . ALA A 1 91 ? -14.941 6.160 29.047 1.00 87.62 91 ALA A O 1
ATOM 716 N N . GLU A 1 92 ? -13.776 6.863 30.841 1.00 87.06 92 GLU A N 1
ATOM 717 C CA . GLU A 1 92 ? -12.768 7.609 30.088 1.00 87.06 92 GLU A CA 1
ATOM 718 C C . GLU A 1 92 ? -11.959 6.688 29.169 1.00 87.06 92 GLU A C 1
ATOM 720 O O . GLU A 1 92 ? -11.839 6.959 27.976 1.00 87.06 92 GLU A O 1
ATOM 725 N N . PHE A 1 93 ? -11.490 5.549 29.683 1.00 86.44 93 PHE A N 1
ATOM 726 C CA . PHE A 1 93 ? -10.758 4.571 28.887 1.00 86.44 93 PHE A CA 1
ATOM 727 C C . PHE A 1 93 ? -11.600 3.985 27.753 1.00 86.44 93 PHE A C 1
ATOM 729 O O . PHE A 1 93 ? -11.092 3.842 26.649 1.00 86.44 93 PHE A O 1
ATOM 736 N N . LEU A 1 94 ? -12.878 3.676 27.973 1.00 86.19 94 LEU A N 1
ATOM 737 C CA . LEU A 1 94 ? -13.767 3.194 26.916 1.00 86.19 94 LEU A CA 1
ATOM 738 C C . LEU A 1 94 ? -14.032 4.279 25.867 1.00 86.19 94 LEU A C 1
ATOM 740 O O . LEU A 1 94 ? -14.109 3.958 24.682 1.00 86.19 94 LEU A O 1
ATOM 744 N N . LYS A 1 95 ? -14.139 5.552 26.266 1.00 85.00 95 LYS A N 1
ATOM 745 C CA . LYS A 1 95 ? -14.263 6.684 25.336 1.00 85.00 95 LYS A CA 1
ATOM 746 C C . LYS A 1 95 ? -12.988 6.862 24.515 1.00 85.00 95 LYS A C 1
ATOM 748 O O . LYS A 1 95 ? -13.075 6.925 23.294 1.00 85.00 95 LYS A O 1
ATOM 753 N N . GLU A 1 96 ? -11.825 6.880 25.164 1.00 80.38 96 GLU A N 1
ATOM 754 C CA . GLU A 1 96 ? -10.509 6.946 24.519 1.00 80.38 96 GLU A CA 1
ATOM 755 C C . GLU A 1 96 ? -10.320 5.757 23.572 1.00 80.38 96 GLU A C 1
ATOM 757 O O . GLU A 1 96 ? -9.938 5.929 22.423 1.00 80.38 96 GLU A O 1
ATOM 762 N N . HIS A 1 97 ? -10.648 4.548 24.022 1.00 76.44 97 HIS A N 1
ATOM 763 C CA . HIS A 1 97 ? -10.527 3.329 23.237 1.00 76.44 97 HIS A CA 1
ATOM 764 C C . HIS A 1 97 ? -11.479 3.337 22.039 1.00 76.44 97 HIS A C 1
ATOM 766 O O . HIS A 1 97 ? -11.051 3.028 20.934 1.00 76.44 97 HIS A O 1
ATOM 772 N N . ARG A 1 98 ? -12.744 3.752 22.205 1.00 76.56 98 ARG A N 1
ATOM 773 C CA . ARG A 1 98 ? -13.665 3.966 21.075 1.00 76.56 98 ARG A CA 1
ATOM 774 C C . ARG A 1 98 ? -13.104 5.001 20.111 1.00 76.56 98 ARG A C 1
ATOM 776 O O . ARG A 1 98 ? -13.063 4.730 18.925 1.00 76.56 98 ARG A O 1
ATOM 783 N N . GLN A 1 99 ? -12.620 6.140 20.602 1.00 73.00 99 GLN A N 1
ATOM 784 C CA . GLN A 1 99 ? -12.026 7.182 19.763 1.00 73.00 99 GLN A CA 1
ATOM 785 C C . GLN A 1 99 ? -10.761 6.713 19.042 1.00 73.00 99 GLN A C 1
ATOM 787 O O . GLN A 1 99 ? -10.568 7.087 17.897 1.00 73.00 99 GLN A O 1
ATOM 792 N N . ARG A 1 100 ? -9.913 5.893 19.668 1.00 64.75 100 ARG A N 1
ATOM 793 C CA . ARG A 1 100 ? -8.701 5.326 19.058 1.00 64.75 100 ARG A CA 1
ATOM 794 C C . ARG A 1 100 ? -9.026 4.226 18.062 1.00 64.75 100 ARG A C 1
ATOM 796 O O . ARG A 1 100 ? -8.407 4.188 17.013 1.00 64.75 100 ARG A O 1
ATOM 803 N N . VAL A 1 101 ? -10.028 3.392 18.323 1.00 59.34 101 VAL A N 1
ATOM 804 C CA . VAL A 1 101 ? -10.565 2.478 17.305 1.00 59.34 101 VAL A CA 1
ATOM 805 C C . VAL A 1 101 ? -11.130 3.280 16.127 1.00 59.34 101 VAL A C 1
ATOM 807 O O . VAL A 1 101 ? -10.867 2.933 14.981 1.00 59.34 101 VAL A O 1
ATOM 810 N N . SER A 1 102 ? -11.806 4.403 16.394 1.00 56.41 102 SER A N 1
ATOM 811 C CA . SER A 1 102 ? -12.278 5.330 15.358 1.00 56.41 102 SER A CA 1
ATOM 812 C C . SER A 1 102 ? -11.171 6.119 14.647 1.00 56.41 102 SER A C 1
ATOM 814 O O . SER A 1 102 ? -11.451 6.643 13.580 1.00 56.41 102 SER A O 1
ATOM 816 N N . LYS A 1 103 ? -9.975 6.274 15.236 1.00 52.84 103 LYS A N 1
ATOM 817 C CA . LYS A 1 103 ? -8.895 7.157 14.737 1.00 52.84 103 LYS A CA 1
ATOM 818 C C . LYS A 1 103 ? -7.583 6.445 14.372 1.00 52.84 103 LYS A C 1
ATOM 820 O O . LYS A 1 103 ? -6.669 7.110 13.908 1.00 52.84 103 LYS A O 1
ATOM 825 N N . GLY A 1 104 ? -7.411 5.158 14.672 1.00 44.28 104 GLY A N 1
ATOM 826 C CA . GLY A 1 104 ? -6.087 4.533 14.569 1.00 44.28 104 GLY A CA 1
ATOM 827 C C . GLY A 1 104 ? -5.990 3.051 14.918 1.00 44.28 104 GLY A C 1
ATOM 828 O O . GLY A 1 104 ? -4.915 2.591 15.296 1.00 44.28 104 GLY A O 1
ATOM 829 N N . GLY A 1 105 ? -7.065 2.267 14.824 1.00 39.88 105 GLY A N 1
ATOM 830 C CA . GLY A 1 105 ? -6.904 0.826 14.993 1.00 39.88 105 GLY A CA 1
ATOM 831 C C . GLY A 1 105 ? -8.196 0.043 14.988 1.00 39.88 105 GLY A C 1
ATOM 832 O O . GLY A 1 105 ? -8.733 -0.243 16.056 1.00 39.88 105 GLY A O 1
ATOM 833 N N . GLY A 1 106 ? -8.610 -0.405 13.804 1.00 41.59 106 GLY A N 1
ATOM 834 C CA . GLY A 1 106 ? -9.625 -1.449 13.670 1.00 41.59 106 GLY A CA 1
ATOM 835 C C . GLY A 1 106 ? -10.832 -1.087 12.826 1.00 41.59 106 GLY A C 1
ATOM 836 O O . GLY A 1 106 ? -11.948 -1.104 13.331 1.00 41.59 106 GLY A O 1
ATOM 837 N N . GLY A 1 107 ? -10.615 -0.794 11.542 1.00 43.75 107 GLY A N 1
ATOM 838 C CA . GLY A 1 107 ? -11.667 -0.917 10.530 1.00 43.75 107 GLY A CA 1
ATOM 839 C C . GLY A 1 107 ? -12.675 0.229 10.446 1.00 43.75 107 GLY A C 1
ATOM 840 O O . GLY A 1 107 ? -13.873 -0.037 10.343 1.00 43.75 107 GLY A O 1
ATOM 841 N N . LYS A 1 108 ? -12.229 1.496 10.469 1.00 41.88 108 LYS A N 1
ATOM 842 C CA . LYS A 1 108 ? -13.125 2.622 10.141 1.00 41.88 108 LYS A CA 1
ATOM 843 C C . LYS A 1 108 ? -12.512 3.869 9.489 1.00 41.88 108 LYS A C 1
ATOM 845 O O . LYS A 1 108 ? -13.254 4.815 9.269 1.00 41.88 108 LYS A O 1
ATOM 850 N N . ASP A 1 109 ? -11.262 3.821 9.023 1.00 42.56 109 ASP A N 1
ATOM 851 C CA . ASP A 1 109 ? -10.783 4.716 7.941 1.00 42.56 109 ASP A CA 1
ATOM 852 C C . ASP A 1 109 ? -11.197 4.205 6.544 1.00 42.56 109 ASP A C 1
ATOM 854 O O . AS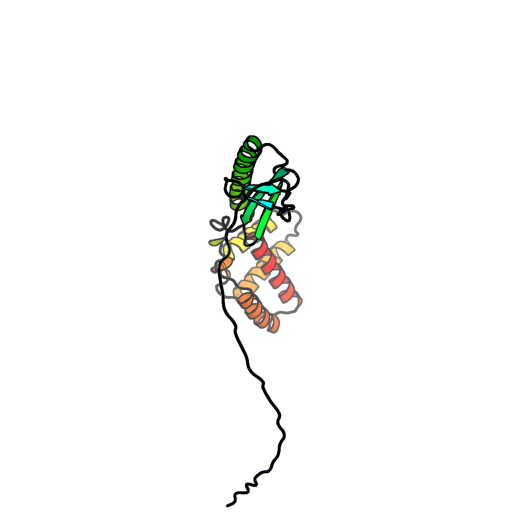P A 1 109 ? -10.921 4.790 5.498 1.00 42.56 109 ASP A O 1
ATOM 858 N N . SER A 1 110 ? -11.973 3.122 6.530 1.00 45.84 110 SER A N 1
ATOM 859 C CA . SER A 1 110 ? -12.575 2.478 5.370 1.00 45.84 110 SER A CA 1
ATOM 860 C C . SER A 1 110 ? -13.590 3.347 4.609 1.00 45.84 110 SER A C 1
ATOM 862 O O . SER A 1 110 ? -14.082 2.929 3.577 1.00 45.84 110 SER A O 1
ATOM 864 N N . SER A 1 111 ? -13.958 4.544 5.055 1.00 43.50 111 SER A N 1
ATOM 865 C CA . SER A 1 111 ? -14.908 5.357 4.274 1.00 43.50 111 SER A CA 1
ATOM 866 C C . SER A 1 111 ? -14.242 5.991 3.045 1.00 43.50 111 SER A C 1
ATOM 868 O O . SER A 1 111 ? -14.759 5.893 1.932 1.00 43.50 111 SER A O 1
ATOM 870 N N . ILE A 1 112 ? -13.055 6.573 3.249 1.00 47.75 112 ILE A N 1
ATOM 871 C CA . ILE A 1 112 ? -12.259 7.222 2.199 1.00 47.75 112 ILE A CA 1
ATOM 872 C C . ILE A 1 112 ? -11.256 6.215 1.611 1.00 47.75 112 ILE A C 1
ATOM 874 O O . ILE A 1 112 ? -11.167 6.091 0.394 1.00 47.75 112 ILE A O 1
ATOM 878 N N . SER A 1 113 ? -10.598 5.399 2.450 1.00 51.31 113 SER A N 1
ATOM 879 C CA . SER A 1 113 ? -9.664 4.352 1.995 1.00 51.31 113 SER A CA 1
ATOM 880 C C . SER A 1 113 ? -10.372 3.143 1.354 1.00 51.31 113 SER A C 1
ATOM 882 O O . SER A 1 113 ? -9.884 2.613 0.358 1.00 51.31 113 SER A O 1
ATOM 884 N N . ALA A 1 114 ? -11.570 2.720 1.802 1.00 54.91 114 ALA A N 1
ATOM 885 C CA . ALA A 1 114 ? -12.203 1.528 1.200 1.00 54.91 114 ALA A CA 1
ATOM 886 C C . ALA A 1 114 ? -12.899 1.777 -0.140 1.00 54.91 114 ALA A C 1
ATOM 888 O O . ALA A 1 114 ? -13.319 0.809 -0.769 1.00 54.91 114 ALA A O 1
ATOM 889 N N . LYS A 1 115 ? -13.024 3.028 -0.590 1.00 72.81 115 LYS A N 1
ATOM 890 C CA . LYS A 1 115 ? -13.446 3.336 -1.964 1.00 72.81 115 LYS A CA 1
ATOM 891 C C . LYS A 1 115 ? -12.304 3.838 -2.841 1.00 72.81 115 LYS A C 1
ATOM 893 O O . LYS A 1 115 ? -12.504 3.913 -4.047 1.00 72.81 115 LYS A O 1
ATOM 898 N N . MET A 1 116 ? -11.135 4.130 -2.265 1.00 89.88 116 MET A N 1
ATOM 899 C CA . MET A 1 116 ? -9.998 4.610 -3.034 1.00 89.88 116 MET A CA 1
ATOM 900 C C . MET A 1 116 ? -9.575 3.554 -4.057 1.00 89.88 116 MET A C 1
ATOM 902 O O . MET A 1 116 ? -9.231 2.407 -3.736 1.00 89.88 116 MET A O 1
ATOM 906 N N . THR A 1 117 ? -9.630 3.956 -5.316 1.00 94.75 117 THR A N 1
ATOM 907 C CA . THR A 1 117 ? -9.115 3.191 -6.444 1.00 94.75 117 THR A CA 1
ATOM 908 C C . THR A 1 117 ? -7.600 3.300 -6.506 1.00 94.75 117 THR A C 1
ATOM 910 O O . THR A 1 117 ? -6.994 4.255 -6.014 1.00 94.75 117 THR A O 1
ATOM 913 N N . PHE A 1 118 ? -6.960 2.326 -7.150 1.00 95.12 118 PHE A N 1
ATOM 914 C CA . PHE A 1 118 ? -5.521 2.382 -7.383 1.00 95.12 118 PHE A CA 1
ATOM 915 C C . PHE A 1 118 ? -5.115 3.650 -8.148 1.00 95.12 118 PHE A C 1
ATOM 917 O O . PHE A 1 118 ? -4.081 4.241 -7.850 1.00 95.12 118 PHE A O 1
ATOM 924 N N . GLY A 1 119 ? -5.931 4.093 -9.113 1.00 94.56 119 GLY A N 1
ATOM 925 C CA . GLY A 1 119 ? -5.666 5.299 -9.897 1.00 94.56 119 GLY A CA 1
ATOM 926 C C . GLY A 1 119 ? -5.676 6.577 -9.055 1.00 94.56 119 GLY A C 1
ATOM 927 O O . GLY A 1 119 ? -4.823 7.446 -9.243 1.00 94.56 119 GLY A O 1
ATOM 928 N N . GLU A 1 120 ? -6.589 6.676 -8.088 1.00 94.06 120 GLU A N 1
ATOM 929 C CA . GLU A 1 120 ? -6.640 7.801 -7.148 1.00 94.06 120 GLU A CA 1
ATOM 930 C C . GLU A 1 120 ? -5.408 7.825 -6.240 1.00 94.06 120 GLU A C 1
ATOM 932 O O . GLU A 1 120 ? -4.750 8.860 -6.142 1.00 94.06 120 GLU A O 1
ATOM 937 N N . ALA A 1 121 ? -5.022 6.685 -5.657 1.00 94.50 121 ALA A N 1
ATOM 938 C CA . ALA A 1 121 ? -3.801 6.610 -4.850 1.00 94.50 121 ALA A CA 1
ATOM 939 C C . ALA A 1 121 ? -2.537 6.893 -5.671 1.00 94.50 121 ALA A C 1
ATOM 941 O O . ALA A 1 121 ? -1.632 7.581 -5.200 1.00 94.50 121 ALA A O 1
ATOM 942 N N . ALA A 1 122 ? -2.472 6.408 -6.914 1.00 95.31 122 ALA A N 1
ATOM 943 C CA . ALA A 1 122 ? -1.359 6.695 -7.811 1.00 95.31 122 ALA A CA 1
ATOM 944 C C . ALA A 1 122 ? -1.274 8.193 -8.129 1.00 95.31 122 ALA A C 1
ATOM 946 O O . ALA A 1 122 ? -0.182 8.753 -8.162 1.00 95.31 122 ALA A O 1
ATOM 947 N N . THR A 1 123 ? -2.417 8.856 -8.307 1.00 95.00 123 THR A N 1
ATOM 948 C CA . THR A 1 123 ? -2.474 10.307 -8.520 1.00 95.00 123 THR A CA 1
ATOM 949 C C . THR A 1 123 ? -1.994 11.068 -7.289 1.00 95.00 123 THR A C 1
ATOM 951 O O . THR A 1 123 ? -1.191 11.986 -7.435 1.00 95.00 123 THR A O 1
ATOM 954 N N . SER A 1 124 ? -2.424 10.674 -6.088 1.00 93.81 124 SER A N 1
ATOM 955 C CA . SER A 1 124 ? -1.931 11.257 -4.834 1.00 93.81 124 SER A CA 1
ATOM 956 C C . SER A 1 124 ? -0.419 11.083 -4.689 1.00 93.81 124 SER A C 1
ATOM 958 O O . SER A 1 124 ? 0.280 12.064 -4.476 1.00 93.81 124 SER A O 1
ATOM 960 N N . HIS A 1 125 ? 0.110 9.884 -4.954 1.00 94.38 125 HIS A N 1
ATOM 961 C CA . HIS A 1 125 ? 1.555 9.649 -4.933 1.00 94.38 125 HIS A CA 1
ATOM 962 C C . HIS A 1 125 ? 2.314 10.542 -5.929 1.00 94.38 125 HIS A C 1
ATOM 964 O O . HIS A 1 125 ? 3.376 11.073 -5.612 1.00 94.38 125 HIS A O 1
ATOM 970 N N . LEU A 1 126 ? 1.788 10.723 -7.145 1.00 94.12 126 LEU A N 1
ATOM 971 C CA . LEU A 1 126 ? 2.408 11.608 -8.133 1.00 94.12 126 LEU A CA 1
ATOM 972 C C . LEU A 1 126 ? 2.367 13.082 -7.705 1.00 94.12 126 LEU A C 1
ATOM 974 O O . LEU A 1 126 ? 3.339 13.790 -7.961 1.00 94.12 126 LEU A O 1
ATOM 978 N N . ARG A 1 127 ? 1.293 13.526 -7.040 1.00 94.12 127 ARG A N 1
ATOM 979 C CA . ARG A 1 127 ? 1.204 14.874 -6.455 1.00 94.12 127 ARG A CA 1
ATOM 980 C C . ARG A 1 127 ? 2.244 15.064 -5.356 1.00 94.12 127 ARG A C 1
ATOM 982 O O . ARG A 1 127 ? 3.008 16.015 -5.430 1.00 94.12 127 ARG A O 1
ATOM 989 N N . ASP A 1 128 ? 2.382 14.100 -4.446 1.00 91.56 128 ASP A N 1
ATOM 990 C CA . ASP A 1 128 ? 3.407 14.140 -3.393 1.00 91.56 128 ASP A CA 1
ATOM 991 C C . ASP A 1 128 ? 4.827 14.246 -3.977 1.00 91.56 128 ASP A C 1
ATOM 993 O O . ASP A 1 128 ? 5.701 14.927 -3.434 1.00 91.56 128 ASP A O 1
ATOM 997 N N . LEU A 1 129 ? 5.078 13.573 -5.109 1.00 92.56 129 LEU A N 1
ATOM 998 C CA . LEU A 1 129 ? 6.349 13.675 -5.826 1.00 92.56 129 LEU A CA 1
ATOM 999 C C . LEU A 1 129 ? 6.562 15.055 -6.460 1.00 92.56 129 LEU A C 1
ATOM 1001 O O . LEU A 1 129 ? 7.709 15.500 -6.533 1.00 92.56 129 LEU A O 1
ATOM 1005 N N . ASP A 1 130 ? 5.505 15.693 -6.960 1.00 91.69 130 ASP A N 1
ATOM 1006 C CA . ASP A 1 130 ? 5.562 17.021 -7.576 1.00 91.69 130 ASP A CA 1
ATOM 1007 C C . ASP A 1 130 ? 5.735 18.133 -6.534 1.00 91.69 130 ASP A C 1
ATOM 1009 O O . ASP A 1 130 ? 6.561 19.024 -6.742 1.00 91.69 130 ASP A O 1
ATOM 1013 N N . ASP A 1 131 ? 5.047 18.029 -5.397 1.00 92.88 131 ASP A N 1
ATOM 1014 C CA . ASP A 1 131 ? 5.131 18.982 -4.284 1.00 92.88 131 ASP A CA 1
ATOM 1015 C C . ASP A 1 131 ? 6.499 18.924 -3.585 1.00 92.88 131 ASP A C 1
ATOM 1017 O O . ASP A 1 131 ? 6.977 19.898 -2.992 1.00 92.88 131 ASP A O 1
ATOM 1021 N N . ASN A 1 132 ? 7.191 17.787 -3.687 1.00 91.19 132 ASN A N 1
ATOM 1022 C CA . ASN A 1 132 ? 8.522 17.626 -3.131 1.00 91.19 132 ASN A CA 1
ATOM 1023 C C . ASN A 1 132 ? 9.610 18.229 -4.037 1.00 91.19 132 ASN A C 1
ATOM 1025 O O . ASN A 1 132 ? 10.210 17.567 -4.892 1.00 91.19 132 ASN A O 1
ATOM 1029 N N . VAL A 1 133 ? 9.952 19.486 -3.752 1.00 90.06 133 VAL A N 1
ATOM 1030 C CA . VAL A 1 133 ? 10.979 20.272 -4.461 1.00 90.06 133 VAL A CA 1
ATOM 1031 C C . VAL A 1 133 ? 12.378 19.631 -4.431 1.00 90.06 133 VAL A C 1
ATOM 1033 O O . VAL A 1 133 ? 13.210 19.919 -5.290 1.00 90.06 133 VAL A O 1
ATOM 1036 N N . LYS A 1 134 ? 12.657 18.729 -3.475 1.00 94.25 134 LYS A N 1
ATOM 1037 C CA . LYS A 1 134 ? 13.954 18.034 -3.363 1.00 94.25 134 LYS A CA 1
ATOM 1038 C C . LYS A 1 134 ? 14.114 16.908 -4.387 1.00 94.25 134 LYS A C 1
ATOM 1040 O O . LYS A 1 134 ? 15.230 16.444 -4.627 1.00 94.25 134 LYS A O 1
ATOM 1045 N N . ILE A 1 135 ? 13.019 16.437 -4.980 1.00 93.44 135 ILE A N 1
ATOM 1046 C CA . ILE A 1 135 ? 13.057 15.358 -5.964 1.00 93.44 135 ILE A CA 1
ATOM 1047 C C . ILE A 1 135 ? 13.463 15.935 -7.317 1.00 93.44 135 ILE A C 1
ATOM 1049 O O . ILE A 1 135 ? 12.926 16.936 -7.782 1.00 93.44 135 ILE A O 1
ATOM 1053 N N . LYS A 1 136 ? 14.414 15.284 -7.991 1.00 93.94 136 LYS A N 1
ATOM 1054 C CA . LYS A 1 136 ? 14.854 15.713 -9.323 1.00 93.94 136 LYS A CA 1
ATOM 1055 C C . LYS A 1 136 ? 13.702 15.590 -10.337 1.00 93.94 136 LYS A C 1
ATOM 1057 O O . LYS A 1 136 ? 13.017 14.563 -10.336 1.00 93.94 136 LYS A O 1
ATOM 1062 N N . PRO A 1 137 ? 13.543 16.538 -11.284 1.00 93.94 137 PRO A N 1
ATOM 1063 C CA . PRO A 1 137 ? 12.518 16.455 -12.330 1.00 93.94 137 PRO A CA 1
ATOM 1064 C C . PRO A 1 137 ? 12.525 15.127 -13.096 1.00 93.94 137 PRO A C 1
ATOM 1066 O O . PRO A 1 137 ? 11.473 14.537 -13.343 1.00 93.94 137 PRO A O 1
ATOM 1069 N N . ARG A 1 138 ? 13.721 14.596 -13.393 1.00 95.12 138 ARG A N 1
ATOM 1070 C CA . ARG A 1 138 ? 13.881 13.302 -14.070 1.00 95.12 138 ARG A CA 1
ATOM 1071 C C . ARG A 1 138 ? 13.257 12.145 -13.292 1.00 95.12 138 ARG A C 1
ATOM 1073 O O . ARG A 1 138 ? 12.666 11.266 -13.915 1.00 95.12 138 ARG A O 1
ATOM 1080 N N . THR A 1 139 ? 13.368 12.152 -11.965 1.00 93.00 139 THR A N 1
ATOM 1081 C CA . THR A 1 139 ? 12.791 11.123 -11.090 1.00 93.00 139 THR A CA 1
ATOM 1082 C C . THR A 1 139 ? 11.266 11.177 -11.121 1.00 93.00 139 THR A C 1
ATOM 1084 O O . THR A 1 139 ? 10.619 10.140 -11.242 1.00 93.00 139 THR A O 1
ATOM 1087 N N . ARG A 1 140 ? 10.678 12.379 -11.116 1.00 94.25 140 ARG A N 1
ATOM 1088 C CA . ARG A 1 140 ? 9.221 12.551 -11.248 1.00 94.25 140 ARG A CA 1
ATOM 1089 C C . ARG A 1 140 ? 8.706 12.059 -12.602 1.00 94.25 140 ARG A C 1
ATOM 1091 O O . ARG A 1 140 ? 7.671 11.399 -12.669 1.00 94.25 140 ARG A O 1
ATOM 1098 N N . ALA A 1 141 ? 9.430 12.350 -13.685 1.00 95.19 141 ALA A N 1
ATOM 1099 C CA . ALA A 1 141 ? 9.114 11.820 -15.013 1.00 95.19 141 ALA A CA 1
ATOM 1100 C C . ALA A 1 141 ? 9.251 10.288 -15.056 1.00 95.19 141 ALA A C 1
ATOM 1102 O O . ALA A 1 141 ? 8.386 9.600 -15.596 1.00 95.19 141 ALA A O 1
ATOM 1103 N N . TYR A 1 142 ? 10.286 9.745 -14.409 1.00 95.06 142 TYR A N 1
ATOM 1104 C CA . TYR A 1 142 ? 10.533 8.307 -14.355 1.00 95.06 142 TYR A CA 1
ATOM 1105 C C . TYR A 1 142 ? 9.382 7.542 -13.690 1.00 95.06 142 TYR A C 1
ATOM 1107 O O . TYR A 1 142 ? 8.922 6.537 -14.232 1.00 95.06 142 TYR A O 1
ATOM 1115 N N . TYR A 1 143 ? 8.854 8.030 -12.564 1.00 94.44 143 TYR A N 1
ATOM 1116 C CA . TYR A 1 143 ? 7.708 7.392 -11.909 1.00 94.44 143 TYR A CA 1
ATOM 1117 C C . TYR A 1 143 ? 6.428 7.449 -12.750 1.00 94.44 143 TYR A C 1
ATOM 1119 O O . TYR A 1 143 ? 5.686 6.468 -12.786 1.00 94.44 143 TYR A O 1
ATOM 1127 N N . ARG A 1 144 ? 6.205 8.523 -13.519 1.00 95.94 144 ARG A N 1
ATOM 1128 C CA . ARG A 1 144 ? 5.102 8.584 -14.497 1.00 95.94 144 ARG A CA 1
ATOM 1129 C C . ARG A 1 144 ? 5.268 7.556 -15.619 1.00 95.94 144 ARG A C 1
ATOM 1131 O O . ARG A 1 144 ? 4.303 6.893 -15.988 1.00 95.94 144 ARG A O 1
ATOM 1138 N N . GLU A 1 145 ? 6.483 7.380 -16.144 1.00 96.19 145 GLU A N 1
ATOM 1139 C CA . GLU A 1 145 ? 6.782 6.319 -17.120 1.00 96.19 145 GLU A CA 1
ATOM 1140 C C . GLU A 1 145 ? 6.520 4.925 -16.528 1.00 96.19 145 GLU A C 1
ATOM 1142 O O . GLU A 1 145 ? 5.952 4.065 -17.203 1.00 96.19 145 GLU A O 1
ATOM 1147 N N . ARG A 1 146 ? 6.910 4.696 -15.264 1.00 96.31 146 ARG A N 1
ATOM 1148 C CA . ARG A 1 146 ? 6.658 3.425 -14.569 1.00 96.31 146 ARG A CA 1
ATOM 1149 C C . ARG A 1 146 ? 5.167 3.176 -14.355 1.00 96.31 146 ARG A C 1
ATOM 1151 O O . ARG A 1 146 ? 4.734 2.047 -14.561 1.00 96.31 146 ARG A O 1
ATOM 1158 N N . LEU A 1 147 ? 4.382 4.203 -14.024 1.00 96.06 147 LEU A N 1
ATOM 1159 C CA . LEU A 1 147 ? 2.929 4.075 -13.888 1.00 96.06 147 LEU A CA 1
ATOM 1160 C C . LEU A 1 147 ? 2.274 3.679 -15.218 1.00 96.06 147 LEU A C 1
ATOM 1162 O O . LEU A 1 147 ? 1.476 2.748 -15.249 1.00 96.06 147 LEU A O 1
ATOM 1166 N N . ARG A 1 148 ? 2.681 4.301 -16.332 1.00 96.00 148 ARG A N 1
ATOM 1167 C CA . ARG A 1 148 ? 2.203 3.929 -17.678 1.00 96.00 148 ARG A CA 1
ATOM 1168 C C . ARG A 1 148 ? 2.564 2.486 -18.043 1.00 96.00 148 ARG A C 1
ATOM 1170 O O . ARG A 1 148 ? 1.752 1.766 -18.618 1.00 96.00 148 ARG A O 1
ATOM 1177 N N . ALA A 1 149 ? 3.779 2.047 -17.712 1.00 95.00 149 ALA A N 1
ATOM 1178 C CA . ALA A 1 149 ? 4.205 0.665 -17.940 1.00 95.00 149 ALA A CA 1
ATOM 1179 C C . ALA A 1 149 ? 3.416 -0.337 -17.075 1.00 95.00 149 ALA A C 1
ATOM 1181 O O . ALA A 1 149 ? 3.048 -1.417 -17.547 1.00 95.00 149 ALA A O 1
ATOM 1182 N N . LEU A 1 150 ? 3.125 0.031 -15.825 1.00 96.25 150 LEU A N 1
ATOM 1183 C CA . LEU A 1 150 ? 2.287 -0.754 -14.926 1.00 96.25 150 LEU A CA 1
ATOM 1184 C C . LEU A 1 150 ? 0.867 -0.892 -15.486 1.00 96.25 150 LEU A C 1
ATOM 1186 O O . LEU A 1 150 ? 0.390 -2.010 -15.626 1.00 96.25 150 LEU A O 1
ATOM 1190 N N . GLU A 1 151 ? 0.237 0.206 -15.899 1.00 95.50 151 GLU A N 1
ATOM 1191 C CA . GLU A 1 151 ? -1.109 0.194 -16.486 1.00 95.50 151 GLU A CA 1
ATOM 1192 C C . GLU A 1 151 ? -1.177 -0.632 -17.780 1.00 95.50 151 GLU A C 1
ATOM 1194 O O . GLU A 1 151 ? -2.118 -1.397 -17.987 1.00 95.50 151 GLU A O 1
ATOM 1199 N N . LYS A 1 152 ? -0.138 -0.563 -18.622 1.00 95.38 152 LYS A N 1
ATOM 1200 C CA . LYS A 1 152 ? -0.043 -1.382 -19.839 1.00 95.38 152 LYS A CA 1
ATOM 1201 C C . LYS A 1 152 ? 0.086 -2.880 -19.538 1.00 95.38 152 LYS A C 1
ATOM 1203 O O . LYS A 1 152 ? -0.452 -3.702 -20.272 1.00 95.38 152 LYS A O 1
ATOM 1208 N N . SER A 1 153 ? 0.827 -3.245 -18.491 1.00 96.12 153 SER A N 1
ATOM 1209 C CA . SER A 1 153 ? 1.061 -4.650 -18.111 1.00 96.12 153 SER A CA 1
ATOM 1210 C C . SER A 1 153 ? -0.017 -5.230 -17.188 1.00 96.12 153 SER A C 1
ATOM 1212 O O . SER A 1 153 ? -0.145 -6.452 -17.080 1.00 96.12 153 SER A O 1
ATOM 1214 N N . TRP A 1 154 ? -0.809 -4.368 -16.552 1.00 97.19 154 TRP A N 1
ATOM 1215 C CA . TRP A 1 154 ? -1.958 -4.715 -15.727 1.00 97.19 154 TRP A CA 1
ATOM 1216 C C . TRP A 1 154 ? -3.174 -3.862 -16.122 1.00 97.19 154 TRP A C 1
ATOM 1218 O O . TRP A 1 154 ? -3.507 -2.882 -15.447 1.00 97.19 154 TRP A O 1
ATOM 1228 N N . PRO A 1 155 ? -3.876 -4.247 -17.203 1.00 94.50 155 PRO A N 1
ATOM 1229 C CA . PRO A 1 155 ? -5.049 -3.520 -17.664 1.00 94.50 155 PRO A CA 1
ATOM 1230 C C . PRO A 1 155 ? -6.119 -3.409 -16.576 1.00 94.50 155 PRO A C 1
ATOM 1232 O O . PRO A 1 155 ? -6.341 -4.345 -15.808 1.00 94.50 155 PRO A O 1
ATOM 1235 N N . ASN A 1 156 ? -6.807 -2.268 -16.543 1.00 92.81 156 ASN A N 1
ATOM 1236 C CA . ASN A 1 156 ? -7.848 -1.914 -15.570 1.00 92.81 156 ASN A CA 1
ATOM 1237 C C . ASN A 1 156 ? -7.392 -1.750 -14.114 1.00 92.81 156 ASN A C 1
ATOM 1239 O O . ASN A 1 156 ? -8.237 -1.391 -13.297 1.00 92.81 156 ASN A O 1
ATOM 1243 N N . LEU A 1 157 ? -6.106 -1.924 -13.780 1.00 95.12 157 LEU A N 1
ATOM 1244 C CA . LEU A 1 157 ? -5.612 -1.774 -12.406 1.00 95.12 157 LEU A CA 1
ATOM 1245 C C . LEU A 1 157 ? -6.064 -0.455 -11.767 1.00 95.12 157 LEU A C 1
ATOM 1247 O O . LEU A 1 157 ? -6.588 -0.465 -10.659 1.00 95.12 157 LEU A O 1
ATOM 1251 N N . CYS A 1 158 ? -5.958 0.658 -12.499 1.00 93.44 158 CYS A N 1
ATOM 1252 C CA . CYS A 1 158 ? -6.341 1.993 -12.031 1.00 93.44 158 CYS A CA 1
ATOM 1253 C C . CYS A 1 158 ? -7.809 2.108 -11.583 1.00 93.44 158 CYS A C 1
ATOM 1255 O O . CYS A 1 158 ? -8.119 2.978 -10.777 1.00 93.44 158 CYS A O 1
ATOM 1257 N N . ARG A 1 159 ? -8.704 1.242 -12.079 1.00 93.44 159 ARG A N 1
ATOM 1258 C CA . ARG A 1 159 ? -10.137 1.229 -11.736 1.00 93.44 159 ARG A CA 1
ATOM 1259 C C . ARG A 1 159 ? -10.461 0.322 -10.548 1.00 93.44 159 ARG A C 1
ATOM 1261 O O . ARG A 1 159 ? -11.577 0.363 -10.039 1.00 93.44 159 ARG A O 1
ATOM 1268 N N . ILE A 1 160 ? -9.524 -0.527 -10.131 1.00 93.25 160 ILE A N 1
ATOM 1269 C CA . ILE A 1 160 ? -9.736 -1.477 -9.039 1.00 93.25 160 ILE A CA 1
ATOM 1270 C C . ILE A 1 160 ? -9.570 -0.737 -7.710 1.00 93.25 160 ILE A C 1
ATOM 1272 O O . ILE A 1 160 ? -8.596 -0.015 -7.499 1.00 93.25 160 ILE A O 1
ATOM 1276 N N . GLU A 1 161 ? -10.523 -0.926 -6.799 1.00 92.25 161 GLU A N 1
ATOM 1277 C CA . GLU A 1 161 ? -10.398 -0.481 -5.407 1.00 92.25 161 GLU A CA 1
ATOM 1278 C C . GLU A 1 161 ? -9.216 -1.185 -4.737 1.00 92.25 161 GLU A C 1
ATOM 1280 O O . GLU A 1 161 ? -9.101 -2.408 -4.820 1.00 92.25 161 GLU A O 1
ATOM 1285 N N . ILE A 1 162 ? -8.374 -0.450 -4.012 1.00 91.44 162 ILE A N 1
ATOM 1286 C CA . ILE A 1 162 ? -7.122 -0.995 -3.456 1.00 91.44 162 ILE A CA 1
ATOM 1287 C C . ILE A 1 162 ? -7.380 -2.201 -2.550 1.00 91.44 162 ILE A C 1
ATOM 1289 O O . ILE A 1 162 ? -6.668 -3.198 -2.623 1.00 91.44 162 ILE A O 1
ATOM 1293 N N . ARG A 1 163 ? -8.474 -2.176 -1.782 1.00 88.25 163 ARG A N 1
ATOM 1294 C CA . ARG A 1 163 ? -8.900 -3.292 -0.921 1.00 88.25 163 ARG A CA 1
ATOM 1295 C C . ARG A 1 163 ? -9.232 -4.592 -1.663 1.00 88.25 163 ARG A C 1
ATOM 1297 O O . ARG A 1 163 ? -9.268 -5.646 -1.038 1.00 88.25 163 ARG A O 1
ATOM 1304 N N . LYS A 1 164 ? -9.558 -4.514 -2.957 1.00 89.75 164 LYS A N 1
ATOM 1305 C CA . LYS A 1 164 ? -9.884 -5.675 -3.799 1.00 89.75 164 LYS A CA 1
ATOM 1306 C C . LYS A 1 164 ? -8.630 -6.299 -4.407 1.00 89.75 164 LYS A C 1
ATOM 1308 O O . LYS A 1 164 ? -8.709 -7.413 -4.907 1.00 89.75 164 LYS A O 1
ATOM 1313 N N . ILE A 1 165 ? -7.492 -5.602 -4.368 1.00 92.19 165 ILE A N 1
ATOM 1314 C CA . ILE A 1 165 ? -6.225 -6.114 -4.882 1.00 92.19 165 ILE A CA 1
ATOM 1315 C C . ILE A 1 165 ? -5.616 -7.036 -3.828 1.00 92.19 165 ILE A C 1
ATOM 1317 O O . ILE A 1 165 ? -5.237 -6.605 -2.739 1.00 92.19 165 ILE A O 1
ATOM 1321 N N . THR A 1 166 ? -5.510 -8.321 -4.150 1.00 92.19 166 THR A N 1
ATOM 1322 C CA . THR A 1 166 ? -4.957 -9.322 -3.238 1.00 92.19 166 THR A CA 1
ATOM 1323 C C . THR A 1 166 ? -3.455 -9.523 -3.452 1.00 92.19 166 THR A C 1
ATOM 1325 O O . THR A 1 166 ? -2.875 -9.175 -4.486 1.00 92.19 166 THR A O 1
ATOM 1328 N N . SER A 1 167 ? -2.797 -10.170 -2.483 1.00 92.25 167 SER A N 1
ATOM 1329 C CA . SER A 1 167 ? -1.406 -10.618 -2.653 1.00 92.25 167 SER A CA 1
ATOM 1330 C C . SER A 1 167 ? -1.260 -11.610 -3.818 1.00 92.25 167 SER A C 1
ATOM 1332 O O . SER A 1 167 ? -0.227 -11.617 -4.490 1.00 92.25 167 SER A O 1
ATOM 1334 N N . GLY A 1 168 ? -2.293 -12.421 -4.078 1.00 95.44 168 GLY A N 1
ATOM 1335 C CA . GLY A 1 168 ? -2.336 -13.348 -5.209 1.00 95.44 168 GLY A CA 1
ATOM 1336 C C . GLY A 1 168 ? -2.280 -12.615 -6.546 1.00 95.44 168 GLY A C 1
ATOM 1337 O O . GLY A 1 168 ? -1.440 -12.949 -7.381 1.00 95.44 168 GLY A O 1
ATOM 1338 N N . ASP A 1 169 ? -3.077 -11.556 -6.702 1.00 94.38 169 ASP A N 1
ATOM 1339 C CA . ASP A 1 169 ? -3.091 -10.727 -7.914 1.00 94.38 169 ASP A CA 1
ATOM 1340 C C . ASP A 1 169 ? -1.724 -10.086 -8.169 1.00 94.38 169 ASP A C 1
ATOM 1342 O O . ASP A 1 169 ? -1.193 -10.147 -9.280 1.00 94.38 169 ASP A O 1
ATOM 1346 N N . CYS A 1 170 ? -1.105 -9.553 -7.108 1.00 96.62 170 CYS A N 1
ATOM 1347 C CA . CYS A 1 170 ? 0.229 -8.959 -7.173 1.00 96.62 170 CYS A CA 1
ATOM 1348 C C . CYS A 1 170 ? 1.283 -9.975 -7.634 1.00 96.62 170 CYS A C 1
ATOM 1350 O O . CYS A 1 170 ? 2.088 -9.670 -8.513 1.00 96.62 170 CYS A O 1
ATOM 1352 N N . LYS A 1 171 ? 1.277 -11.190 -7.069 1.00 96.88 171 LYS A N 1
ATOM 1353 C CA . LYS A 1 171 ? 2.210 -12.265 -7.451 1.00 96.88 171 LYS A CA 1
ATOM 1354 C C . LYS A 1 171 ? 1.974 -12.730 -8.887 1.00 96.88 171 LYS A C 1
ATOM 1356 O O . LYS A 1 171 ? 2.935 -12.911 -9.633 1.00 96.88 171 LYS A O 1
ATOM 1361 N N . ALA A 1 172 ? 0.712 -12.890 -9.282 1.00 96.56 172 ALA A N 1
ATOM 1362 C CA . ALA A 1 172 ? 0.343 -13.313 -10.626 1.00 96.56 172 ALA A CA 1
ATOM 1363 C C . ALA A 1 172 ? 0.787 -12.290 -11.680 1.00 96.56 172 ALA A C 1
ATOM 1365 O O . ALA A 1 172 ? 1.376 -12.667 -12.694 1.00 96.56 172 ALA A O 1
ATOM 1366 N N . TRP A 1 173 ? 0.551 -10.997 -11.438 1.00 97.50 173 TRP A N 1
ATOM 1367 C CA . TRP A 1 173 ? 1.051 -9.934 -12.309 1.00 97.50 173 TRP A CA 1
ATOM 1368 C C . TRP A 1 173 ? 2.583 -9.903 -12.338 1.00 97.50 173 TRP A C 1
ATOM 1370 O O . TRP A 1 173 ? 3.165 -9.934 -13.423 1.00 97.50 173 TRP A O 1
ATOM 1380 N N . ALA A 1 174 ? 3.240 -9.915 -11.175 1.00 96.69 174 ALA A N 1
ATOM 1381 C CA . ALA A 1 174 ? 4.696 -9.843 -11.080 1.00 96.69 174 ALA A CA 1
ATOM 1382 C C . ALA A 1 174 ? 5.381 -10.989 -11.845 1.00 96.69 174 ALA A C 1
ATOM 1384 O O . ALA A 1 174 ? 6.334 -10.754 -12.587 1.00 96.69 174 ALA A O 1
ATOM 1385 N N . GLY A 1 175 ? 4.844 -12.211 -11.748 1.00 96.81 175 GLY A N 1
ATOM 1386 C CA . GLY A 1 175 ? 5.350 -13.370 -12.484 1.00 96.81 175 GLY A CA 1
ATOM 1387 C C . GLY A 1 175 ? 5.225 -13.249 -14.007 1.00 96.81 175 GLY A C 1
ATOM 1388 O O . GLY A 1 175 ? 6.088 -13.752 -14.725 1.00 96.81 175 GLY A O 1
ATOM 1389 N N . ARG A 1 176 ? 4.188 -12.571 -14.523 1.00 96.69 176 ARG A N 1
ATOM 1390 C CA . ARG A 1 176 ? 4.055 -12.289 -15.966 1.00 96.69 176 ARG A CA 1
ATOM 1391 C C . ARG A 1 176 ? 4.955 -11.136 -16.400 1.00 96.69 176 ARG A C 1
ATOM 1393 O O . ARG A 1 176 ? 5.657 -11.251 -17.400 1.00 96.69 176 ARG A O 1
ATOM 1400 N N . TYR A 1 177 ? 4.962 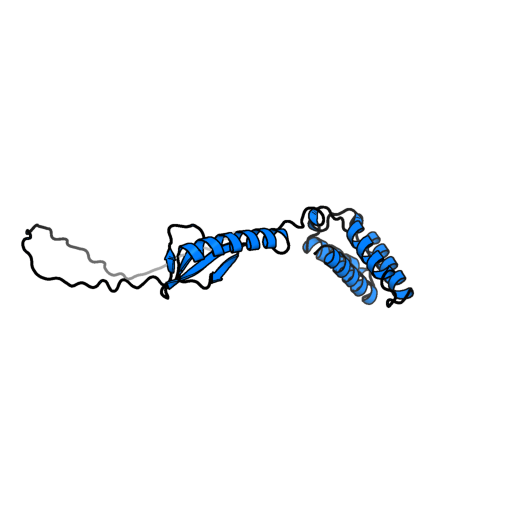-10.044 -15.640 1.00 97.06 177 TYR A N 1
ATOM 1401 C CA . TYR A 1 177 ? 5.730 -8.844 -15.963 1.00 97.06 177 TYR A CA 1
ATOM 1402 C C . TYR A 1 177 ? 7.242 -9.097 -15.931 1.00 97.06 177 TYR A C 1
ATOM 1404 O O . TYR A 1 177 ? 7.958 -8.645 -16.820 1.00 97.06 177 TYR A O 1
ATOM 1412 N N . GLY A 1 178 ? 7.726 -9.890 -14.971 1.00 96.00 178 GLY A N 1
ATOM 1413 C CA . GLY A 1 178 ? 9.142 -10.248 -14.857 1.00 96.00 178 GLY A CA 1
ATOM 1414 C C . GLY A 1 178 ? 9.702 -11.051 -16.038 1.00 96.00 178 GLY A C 1
ATOM 1415 O O . GLY A 1 178 ? 10.911 -11.071 -16.221 1.00 96.00 178 GLY A O 1
ATOM 1416 N N . ARG A 1 179 ? 8.854 -11.676 -16.870 1.00 95.94 179 ARG A N 1
ATOM 1417 C CA . ARG A 1 179 ? 9.300 -12.392 -18.085 1.00 95.94 179 ARG A CA 1
ATOM 1418 C C . ARG A 1 179 ? 9.634 -11.457 -19.244 1.00 95.94 179 ARG A C 1
ATOM 1420 O O . ARG A 1 179 ? 10.366 -11.847 -20.143 1.00 95.94 179 ARG A O 1
ATOM 1427 N N . VAL A 1 180 ? 9.059 -10.255 -19.244 1.00 94.56 180 VAL A N 1
ATOM 1428 C CA . VAL A 1 180 ? 9.167 -9.291 -20.352 1.00 94.56 180 VAL A CA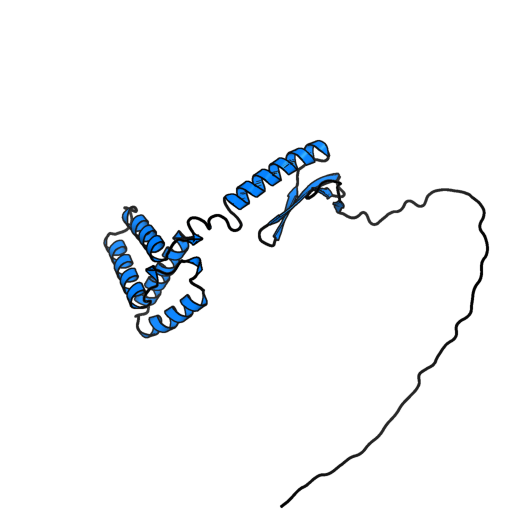 1
ATOM 1429 C C . VAL A 1 180 ? 9.924 -8.025 -19.960 1.00 94.56 180 VAL A C 1
ATOM 1431 O O . VAL A 1 180 ? 10.466 -7.334 -20.818 1.00 94.56 180 VAL A O 1
ATOM 1434 N N . ALA A 1 181 ? 9.957 -7.690 -18.670 1.00 95.31 181 ALA A N 1
ATOM 1435 C CA . ALA A 1 181 ? 10.617 -6.498 -18.167 1.00 95.31 181 ALA A CA 1
ATOM 1436 C C . ALA A 1 181 ? 12.083 -6.775 -17.818 1.00 95.31 181 ALA A C 1
ATOM 1438 O O . ALA A 1 181 ? 12.401 -7.746 -17.138 1.00 95.31 181 ALA A O 1
ATOM 1439 N N . ALA A 1 182 ? 12.972 -5.852 -18.192 1.00 95.62 182 ALA A N 1
ATOM 1440 C CA . ALA A 1 182 ? 14.344 -5.852 -17.690 1.00 95.62 182 ALA A CA 1
ATOM 1441 C C . ALA A 1 182 ? 14.365 -5.757 -16.145 1.00 95.62 182 ALA A C 1
ATOM 1443 O O . ALA A 1 182 ? 13.514 -5.055 -15.582 1.00 95.62 182 ALA A O 1
ATOM 1444 N N . PRO A 1 183 ? 15.351 -6.359 -15.448 1.00 96.00 183 PRO A N 1
ATOM 1445 C CA . PRO A 1 183 ? 15.383 -6.422 -13.981 1.00 96.00 183 PRO A CA 1
ATOM 1446 C C . PRO A 1 183 ? 15.219 -5.065 -13.282 1.00 96.00 183 PRO A C 1
ATOM 1448 O O . PRO A 1 183 ? 14.428 -4.928 -12.349 1.00 96.00 183 PRO A O 1
ATOM 1451 N N . THR A 1 184 ? 15.893 -4.026 -13.779 1.00 95.31 184 THR A N 1
ATOM 1452 C CA . THR A 1 184 ? 15.777 -2.658 -13.246 1.00 95.31 184 THR A CA 1
ATOM 1453 C C . THR A 1 184 ? 14.358 -2.110 -13.385 1.00 95.31 184 THR A C 1
ATOM 1455 O O . THR A 1 184 ? 13.806 -1.540 -12.444 1.00 95.31 184 THR A O 1
ATOM 1458 N N . ASN A 1 185 ? 13.730 -2.319 -14.544 1.00 95.25 185 ASN A N 1
ATOM 1459 C CA . ASN A 1 185 ? 12.360 -1.879 -14.786 1.00 95.25 185 ASN A CA 1
ATOM 1460 C C . ASN A 1 185 ? 11.372 -2.652 -13.917 1.00 95.25 185 ASN A C 1
ATOM 1462 O O . ASN A 1 185 ? 10.463 -2.037 -13.363 1.00 95.25 185 ASN A O 1
ATOM 1466 N N . TYR A 1 186 ? 11.563 -3.963 -13.768 1.00 96.69 186 TYR A N 1
ATOM 1467 C CA . TYR A 1 186 ? 10.774 -4.794 -12.867 1.00 96.69 186 TYR A CA 1
ATOM 1468 C C . TYR A 1 186 ? 10.829 -4.248 -11.436 1.00 96.69 186 TYR A C 1
ATOM 1470 O O . TYR A 1 186 ? 9.799 -3.839 -10.899 1.00 96.69 186 TYR A O 1
ATOM 1478 N N . ASN A 1 187 ? 12.031 -4.123 -10.867 1.00 96.94 187 ASN A N 1
ATOM 1479 C CA . ASN A 1 187 ? 12.229 -3.667 -9.491 1.00 96.94 187 ASN A CA 1
ATOM 1480 C C . ASN A 1 187 ? 11.610 -2.290 -9.241 1.00 96.94 187 ASN A C 1
ATOM 1482 O O . ASN A 1 187 ? 10.872 -2.115 -8.273 1.00 96.94 187 ASN A O 1
ATOM 1486 N N . ASN A 1 188 ? 11.838 -1.337 -10.145 1.00 95.75 188 ASN A N 1
ATOM 1487 C CA . ASN A 1 188 ? 11.313 0.019 -9.998 1.00 95.75 188 ASN A CA 1
ATOM 1488 C C . ASN A 1 188 ? 9.789 0.090 -10.168 1.00 95.75 188 ASN A C 1
ATOM 1490 O O . ASN A 1 188 ? 9.135 0.902 -9.518 1.00 95.75 188 ASN A O 1
ATOM 1494 N N . THR A 1 189 ? 9.197 -0.773 -10.998 1.00 96.44 189 THR A N 1
ATOM 1495 C CA . THR A 1 189 ? 7.731 -0.841 -11.140 1.00 96.44 189 THR A CA 1
ATOM 1496 C C . THR A 1 189 ? 7.093 -1.468 -9.898 1.00 96.44 189 THR A C 1
ATOM 1498 O O . THR A 1 189 ? 6.071 -0.982 -9.422 1.00 96.44 189 THR A O 1
ATOM 1501 N N . VAL A 1 190 ? 7.713 -2.502 -9.319 1.00 96.12 190 VAL A N 1
ATOM 1502 C CA . VAL A 1 190 ? 7.253 -3.085 -8.048 1.00 96.12 190 VAL A CA 1
ATOM 1503 C C . VAL A 1 190 ? 7.441 -2.092 -6.892 1.00 96.12 190 VAL A C 1
ATOM 1505 O O . VAL A 1 190 ? 6.586 -2.012 -6.013 1.00 96.12 190 VAL A O 1
ATOM 1508 N N . ALA A 1 191 ? 8.525 -1.311 -6.884 1.00 95.44 191 ALA A N 1
ATOM 1509 C CA . ALA A 1 191 ? 8.724 -0.241 -5.907 1.00 95.44 191 ALA A CA 1
ATOM 1510 C C . ALA A 1 191 ? 7.612 0.815 -5.997 1.00 95.44 191 ALA A C 1
ATOM 1512 O O . ALA A 1 191 ? 6.992 1.122 -4.982 1.00 95.44 191 ALA A O 1
ATOM 1513 N N . LEU A 1 192 ? 7.280 1.280 -7.209 1.00 95.56 192 LEU A N 1
ATOM 1514 C CA . LEU A 1 192 ? 6.137 2.169 -7.430 1.00 95.56 192 LEU A CA 1
ATOM 1515 C C . LEU A 1 192 ? 4.833 1.556 -6.900 1.00 95.56 192 LEU A C 1
ATOM 1517 O O . LEU A 1 192 ? 4.107 2.226 -6.174 1.00 95.56 192 LEU A O 1
ATOM 1521 N N . LEU A 1 193 ? 4.553 0.285 -7.208 1.00 95.19 193 LEU A N 1
ATOM 1522 C CA . LEU A 1 193 ? 3.347 -0.400 -6.732 1.00 95.19 193 LEU A CA 1
ATOM 1523 C C . LEU A 1 193 ? 3.238 -0.359 -5.195 1.00 95.19 193 LEU A C 1
ATOM 1525 O O . LEU A 1 193 ? 2.171 -0.080 -4.654 1.00 95.19 193 LEU A O 1
ATOM 1529 N N . ARG A 1 194 ? 4.355 -0.571 -4.488 1.00 95.25 194 ARG A N 1
ATOM 1530 C CA . ARG A 1 194 ? 4.412 -0.469 -3.020 1.00 95.25 194 ARG A CA 1
ATOM 1531 C C . ARG A 1 194 ? 4.181 0.954 -2.522 1.00 95.25 194 ARG A C 1
ATOM 1533 O O . ARG A 1 194 ? 3.459 1.123 -1.546 1.00 95.25 194 ARG A O 1
ATOM 1540 N N . HIS A 1 195 ? 4.773 1.958 -3.169 1.00 94.19 195 HIS A N 1
ATOM 1541 C CA . HIS A 1 195 ? 4.563 3.359 -2.796 1.00 94.19 195 HIS A CA 1
ATOM 1542 C C . HIS A 1 195 ? 3.099 3.770 -2.945 1.00 94.19 195 HIS A C 1
ATOM 1544 O O . HIS A 1 195 ? 2.559 4.403 -2.047 1.00 94.19 195 HIS A O 1
ATOM 1550 N N . VAL A 1 196 ? 2.435 3.337 -4.020 1.00 94.12 196 VAL A N 1
ATOM 1551 C CA . VAL A 1 196 ? 1.005 3.603 -4.219 1.00 94.12 196 VAL A CA 1
ATOM 1552 C C . VAL A 1 196 ? 0.154 2.927 -3.141 1.00 94.12 196 VAL A C 1
ATOM 1554 O O . VAL A 1 196 ? -0.747 3.559 -2.601 1.00 94.12 196 VAL A O 1
ATOM 1557 N N . PHE A 1 197 ? 0.453 1.679 -2.764 1.00 92.25 197 PHE A N 1
ATOM 1558 C CA . PHE A 1 197 ? -0.257 1.035 -1.653 1.00 92.25 197 PHE A CA 1
ATOM 1559 C C . PHE A 1 197 ? -0.027 1.734 -0.312 1.00 92.25 197 PHE A C 1
ATOM 1561 O O . PHE A 1 197 ? -0.958 1.813 0.480 1.00 92.25 197 PHE A O 1
ATOM 1568 N N . ALA A 1 198 ? 1.169 2.273 -0.068 1.00 90.00 198 ALA A N 1
ATOM 1569 C CA . ALA A 1 198 ? 1.476 2.988 1.168 1.00 90.00 198 ALA A CA 1
ATOM 1570 C C . ALA A 1 198 ? 0.675 4.292 1.332 1.00 90.00 198 ALA A C 1
ATOM 1572 O O . ALA A 1 198 ? 0.442 4.700 2.460 1.00 90.00 198 ALA A O 1
ATOM 1573 N N . VAL A 1 199 ? 0.221 4.917 0.240 1.00 87.75 199 VAL A N 1
ATOM 1574 C CA . VAL A 1 199 ? -0.657 6.104 0.294 1.00 87.75 199 VAL A CA 1
ATOM 1575 C C . VAL A 1 199 ? -2.062 5.763 0.811 1.00 87.75 199 VAL A C 1
ATOM 1577 O O . VAL A 1 199 ? -2.764 6.635 1.313 1.00 87.75 199 VAL A O 1
ATOM 1580 N N . ALA A 1 200 ? -2.490 4.503 0.695 1.00 78.19 200 ALA A N 1
ATOM 1581 C CA . ALA A 1 200 ? -3.832 4.061 1.075 1.00 78.19 200 ALA A CA 1
ATOM 1582 C C . ALA A 1 200 ? -3.929 3.451 2.490 1.00 78.19 200 ALA A C 1
ATOM 1584 O O . ALA A 1 200 ? -5.036 3.076 2.902 1.00 78.19 200 ALA A O 1
ATOM 1585 N N . VAL A 1 201 ? -2.792 3.323 3.189 1.00 67.25 201 VAL A N 1
ATOM 1586 C CA . VAL A 1 201 ? -2.651 2.781 4.557 1.00 67.25 201 VAL A CA 1
ATOM 1587 C C . VAL A 1 201 ? -2.623 3.917 5.566 1.00 67.25 201 VAL A C 1
ATOM 1589 O O . VAL A 1 201 ? -3.345 3.782 6.578 1.00 67.25 201 VAL A O 1
#

Secondary structure (DSSP, 8-state):
---------------------------------------------SEEE-SSTTEEEETTS-EEEEEEETTEEEEEE---S-HHHHHHHHHHHHHHHHHHHHHHSSS-STTTTTT-BHHHHHHHHHHHHHH-TTS-HHHHHHHHHHHHHHHHHSTTGGGSBGGG--HHHHHHHHHHHTTTS-HHHHHHHHHHHHHHHHHT-

pLDDT: mean 76.24, std 23.39, range [29.12, 97.5]

Radius of gyration: 35.42 Å; chains: 1; bounding box: 43×90×89 Å